Protein AF-A0AAV4U733-F1 (afdb_monomer_lite)

Secondary structure (DSSP, 8-state):
-----HHHHHHHHHHHHHHHHHHHHHHHHHHHHHHHHHSS---HHHHHHHHHHHHHHHHHHHHHHHHHHHHHHHHHHTT-SS----HHHHHHHHHHHHHHHHHHHHHHHHHHH-TT-HHHHHHHHHHHHHHHHHHHHHHHHHHHS-GGGHHHHHHHHHHHHHHHHHHHHHHHHHHHHHHHHHHHHHHHTT-----SSSS----S-STTTTTTTTS----S----------------PPP----

Organism: NCBI:txid1538125

pLDDT: mean 72.34, std 20.2, range [33.84, 95.31]

Foldseek 3Di:
DDQCFLLNLLVVLLVLLLLLLLLLLLLLLVLVLLLVVVVPDDDPVCSVVSSVVSSVVSNVVLVVLSVVLVVVSVVVVVPDSDHDPDLVSSCVSCVSSVVSLVSQQVSLVSLCVRPPCNPLSVLSNVLSVQLVVLVVVLVVCCVVDDSVCNVVSSVSSSVSNVVSSCSSVVVVVVVVVVVVVVVVVVVVVVPPDPPPPPDDDDDDPDPPVVVVPPPDDDDDDDDDPPDDDPDDDDDDDDDDDDD

Radius of gyration: 30.66 Å; chains: 1; bounding box: 68×56×101 Å

Sequence (243 aa):
MLHSDSNTCSRRVAVVGMAYASMLAPIISRCFLIIAAEMEGIHSHVSGFLQLMLSAFIFAVQIAMASYYWVMNTETKRSRSRCVIHTKMTIAYLSYAMLLCFVWLIISPFCIRSRRNNREGLLLHFGSIGASVVWLIWFLLFFLLPPRWNEFVICFGLVATATVILVAVYQPKVYRLIVSAAAREHGQVSMQPVIFASASSRSPNLSIYESINHGYNPDKDGYIVDVFRDEEESPRPRKMTHL

InterPro domains:
  IPR017978 GPCR family 3, C-terminal [PF00003] (6-173)
  IPR017978 GPCR family 3, C-terminal [PS50259] (91-179)
  IPR050726 Metabotropic Glutamate Receptor [PTHR24060] (6-188)

Structure (mmCIF, N/CA/C/O backbone):
data_AF-A0AAV4U733-F1
#
_entry.id   AF-A0AAV4U733-F1
#
loop_
_atom_site.group_PDB
_atom_site.id
_atom_site.type_symbol
_atom_site.label_atom_id
_atom_site.label_alt_id
_atom_site.label_comp_id
_atom_site.label_asym_id
_atom_site.label_entity_id
_atom_site.label_seq_id
_atom_site.pdbx_PDB_ins_code
_atom_site.Cartn_x
_atom_site.Cartn_y
_atom_site.Cartn_z
_atom_site.occupancy
_atom_site.B_iso_or_equiv
_atom_site.auth_seq_id
_atom_site.auth_comp_id
_atom_site.auth_asym_id
_atom_site.auth_atom_id
_atom_site.pdbx_PDB_model_num
ATOM 1 N N . MET A 1 1 ? -23.016 -14.243 20.507 1.00 39.94 1 MET A N 1
ATOM 2 C CA . MET A 1 1 ? -22.179 -13.254 21.222 1.00 39.94 1 MET A CA 1
ATOM 3 C C . MET A 1 1 ? -20.880 -13.942 21.619 1.00 39.94 1 MET A C 1
ATOM 5 O O . MET A 1 1 ? -20.832 -14.568 22.665 1.00 39.94 1 MET A O 1
ATOM 9 N N . LEU A 1 2 ? -19.865 -13.940 20.749 1.00 42.44 2 LEU A N 1
ATOM 10 C CA . LEU A 1 2 ? -18.561 -14.516 21.091 1.00 42.44 2 LEU A CA 1
ATOM 11 C C . LEU A 1 2 ? -17.796 -13.527 21.973 1.00 42.44 2 LEU A C 1
ATOM 13 O O . LEU A 1 2 ? -17.660 -12.356 21.616 1.00 42.44 2 LEU A O 1
ATOM 17 N N . HIS A 1 3 ? -17.323 -14.016 23.118 1.00 45.81 3 HIS A N 1
ATOM 18 C CA . HIS A 1 3 ? -16.422 -13.324 24.031 1.00 45.81 3 HIS A CA 1
ATOM 19 C C . HIS A 1 3 ? -15.096 -13.081 23.298 1.00 45.81 3 HIS A C 1
ATOM 21 O O . HIS A 1 3 ? -14.201 -13.917 23.285 1.00 45.81 3 HIS A O 1
ATOM 27 N N . SER A 1 4 ? -15.016 -11.982 22.549 1.00 57.19 4 SER A N 1
ATOM 28 C CA . SER A 1 4 ? -13.790 -11.605 21.858 1.00 57.19 4 SER A CA 1
ATOM 29 C C . SER A 1 4 ? -12.936 -10.833 22.850 1.00 57.19 4 SER A C 1
ATOM 31 O O . SER A 1 4 ? -13.167 -9.642 23.071 1.00 57.19 4 SER A O 1
ATOM 33 N N . ASP A 1 5 ? -11.969 -11.521 23.453 1.00 67.94 5 ASP A N 1
ATOM 34 C CA . ASP A 1 5 ? -11.023 -10.924 24.389 1.00 67.94 5 ASP A CA 1
ATOM 35 C C . ASP A 1 5 ? -10.428 -9.634 23.819 1.00 67.94 5 ASP A C 1
ATOM 37 O O . ASP A 1 5 ? -10.075 -9.530 22.637 1.00 67.94 5 ASP A O 1
ATOM 41 N N . SER A 1 6 ? -10.273 -8.630 24.677 1.00 65.62 6 SER A N 1
ATOM 42 C CA . SER A 1 6 ? -9.771 -7.307 24.296 1.00 65.62 6 SER A CA 1
ATOM 43 C C . SER A 1 6 ? -8.380 -7.358 23.627 1.00 65.62 6 SER A C 1
ATOM 45 O O . SER A 1 6 ? -8.006 -6.512 22.807 1.00 65.62 6 SER A O 1
ATOM 47 N N . ASN A 1 7 ? -7.597 -8.401 23.915 1.00 69.81 7 ASN A N 1
ATOM 48 C CA . ASN A 1 7 ? -6.304 -8.668 23.280 1.00 69.81 7 ASN A CA 1
ATOM 49 C C . ASN A 1 7 ? -6.439 -9.116 21.820 1.00 69.81 7 ASN A C 1
ATOM 51 O O . ASN A 1 7 ? -5.658 -8.684 20.973 1.00 69.81 7 ASN A O 1
ATOM 55 N N . THR A 1 8 ? -7.473 -9.887 21.496 1.00 77.12 8 THR A N 1
ATOM 56 C CA . THR A 1 8 ? -7.775 -10.338 20.130 1.00 77.12 8 THR A CA 1
ATOM 57 C C . THR A 1 8 ? -8.159 -9.166 19.229 1.00 77.12 8 THR A C 1
ATOM 59 O O . THR A 1 8 ? -7.705 -9.079 18.091 1.00 77.12 8 THR A O 1
ATOM 62 N N . CYS A 1 9 ? -8.923 -8.214 19.761 1.00 76.75 9 CYS A N 1
ATOM 63 C CA . CYS A 1 9 ? -9.337 -6.991 19.070 1.00 76.75 9 CYS A CA 1
ATOM 64 C C . CYS A 1 9 ? -8.137 -6.127 18.636 1.00 76.75 9 CYS A C 1
ATOM 66 O O . CYS A 1 9 ? -7.987 -5.794 17.461 1.00 76.75 9 CYS A O 1
ATOM 68 N N . SER A 1 10 ? -7.221 -5.852 19.572 1.00 77.62 10 SER A N 1
ATOM 69 C CA . SER A 1 10 ? -5.998 -5.084 19.295 1.00 77.62 10 SER A CA 1
ATOM 70 C C . SER A 1 10 ? -5.093 -5.772 18.273 1.00 77.62 10 SER A C 1
ATOM 72 O O . SER A 1 10 ? -4.527 -5.115 17.400 1.00 77.62 10 SER A O 1
ATOM 74 N N . ARG A 1 11 ? -4.972 -7.103 18.369 1.00 82.62 11 ARG A N 1
ATOM 75 C CA . ARG A 1 11 ? -4.174 -7.913 17.440 1.00 82.62 11 ARG A CA 1
ATOM 76 C C . ARG A 1 11 ? -4.690 -7.817 16.015 1.00 82.62 11 ARG A C 1
ATOM 78 O O . ARG A 1 11 ? -3.879 -7.691 15.109 1.00 82.62 11 ARG A O 1
ATOM 85 N N . ARG A 1 12 ? -6.010 -7.848 15.810 1.00 85.50 12 ARG A N 1
ATOM 86 C CA . ARG A 1 12 ? -6.608 -7.762 14.468 1.00 85.50 12 ARG A CA 1
ATOM 87 C C . ARG A 1 12 ? -6.207 -6.472 13.760 1.00 85.50 12 ARG A C 1
ATOM 89 O O . ARG A 1 12 ? -5.722 -6.532 12.638 1.00 85.50 12 ARG A O 1
ATOM 96 N N . VAL A 1 13 ? -6.332 -5.327 14.432 1.00 83.62 13 VAL A N 1
ATOM 97 C CA . VAL A 1 13 ? -5.958 -4.026 13.850 1.00 83.62 13 VAL A CA 1
ATOM 98 C C . VAL A 1 13 ? -4.452 -3.949 13.585 1.00 83.62 13 VAL A C 1
ATOM 100 O O . VAL A 1 13 ? -4.049 -3.507 12.512 1.00 83.62 13 VAL A O 1
ATOM 103 N N . ALA A 1 14 ? -3.621 -4.443 14.508 1.00 87.31 14 ALA A N 1
ATOM 104 C CA . ALA A 1 14 ? -2.172 -4.487 14.313 1.00 87.31 14 ALA A CA 1
ATOM 105 C C . ALA A 1 14 ? -1.770 -5.366 13.113 1.00 87.31 14 ALA A C 1
ATOM 107 O O . ALA A 1 14 ? -0.930 -4.976 12.309 1.00 87.31 14 ALA A O 1
ATOM 108 N N . VAL A 1 15 ? -2.403 -6.530 12.940 1.00 90.75 15 VAL A N 1
ATOM 109 C CA . VAL A 1 15 ? -2.144 -7.418 11.793 1.00 90.75 15 VAL A CA 1
ATOM 110 C C . VAL A 1 15 ? -2.477 -6.729 10.469 1.00 90.75 15 VAL A C 1
ATOM 112 O O . VAL A 1 15 ? -1.732 -6.890 9.507 1.00 90.75 15 VAL A O 1
ATOM 115 N N . VAL A 1 16 ? -3.538 -5.919 10.420 1.00 90.94 16 VAL A N 1
ATOM 116 C CA . VAL A 1 16 ? -3.902 -5.167 9.210 1.00 90.94 16 VAL A CA 1
ATOM 117 C C . VAL A 1 16 ? -2.797 -4.184 8.807 1.00 90.94 16 VAL A C 1
ATOM 119 O O . VAL A 1 16 ? -2.382 -4.186 7.652 1.00 90.94 16 VAL A O 1
ATOM 122 N N . GLY A 1 17 ? -2.272 -3.378 9.737 1.00 91.06 17 GLY A N 1
ATOM 123 C CA . GLY A 1 17 ? -1.181 -2.442 9.421 1.00 91.06 17 GLY A CA 1
ATOM 124 C C . GLY A 1 17 ? 0.111 -3.156 9.018 1.00 91.06 17 GLY A C 1
ATOM 125 O O . GLY A 1 17 ? 0.760 -2.779 8.044 1.00 91.06 17 GLY A O 1
ATOM 126 N N . MET A 1 18 ? 0.439 -4.253 9.705 1.00 91.88 18 MET A N 1
ATOM 127 C CA . MET A 1 18 ? 1.574 -5.110 9.349 1.00 91.88 18 MET A CA 1
ATOM 128 C C . MET A 1 18 ? 1.443 -5.704 7.939 1.00 91.88 18 MET A C 1
ATOM 130 O O . MET A 1 18 ? 2.438 -5.782 7.218 1.00 91.88 18 ME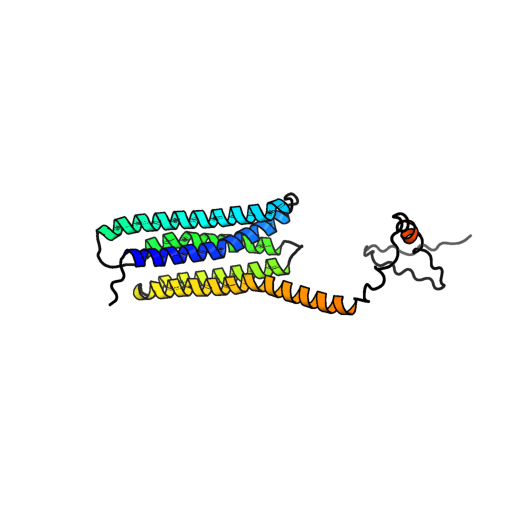T A O 1
ATOM 134 N N . ALA A 1 19 ? 0.230 -6.087 7.528 1.00 93.69 19 ALA A N 1
ATOM 135 C CA . ALA A 1 19 ? -0.040 -6.592 6.186 1.00 93.69 19 ALA A CA 1
ATOM 136 C C . ALA A 1 19 ? 0.157 -5.511 5.110 1.00 93.69 19 ALA A C 1
ATOM 138 O O . ALA A 1 19 ? 0.769 -5.783 4.081 1.00 93.69 19 ALA A O 1
ATOM 139 N N . TYR A 1 20 ? -0.280 -4.273 5.356 1.00 92.69 20 TYR A N 1
ATOM 140 C CA . TYR A 1 20 ? -0.006 -3.168 4.432 1.00 92.69 20 TYR A CA 1
ATOM 141 C C . TYR A 1 20 ? 1.494 -2.922 4.254 1.00 92.69 20 TYR A C 1
ATOM 143 O O . TYR A 1 20 ? 1.976 -2.812 3.125 1.00 92.69 20 TYR A O 1
ATOM 151 N N . ALA A 1 21 ? 2.248 -2.864 5.355 1.00 93.44 21 ALA A N 1
ATOM 152 C CA . ALA A 1 21 ? 3.681 -2.604 5.285 1.00 93.44 21 ALA A CA 1
ATOM 153 C C . ALA A 1 21 ? 4.447 -3.729 4.580 1.00 93.44 21 ALA A C 1
ATOM 155 O O . ALA A 1 21 ? 5.330 -3.436 3.777 1.00 93.44 21 ALA A O 1
ATOM 156 N N . SER A 1 22 ? 4.101 -4.999 4.820 1.00 91.62 22 SER A N 1
ATOM 157 C CA . SER A 1 22 ? 4.769 -6.121 4.147 1.00 91.62 22 SER A CA 1
ATOM 158 C C . SER A 1 22 ? 4.524 -6.138 2.636 1.00 91.62 22 SER A C 1
ATOM 160 O O . SER A 1 22 ? 5.407 -6.551 1.885 1.00 91.62 22 SER A O 1
ATOM 162 N N . MET A 1 23 ? 3.366 -5.652 2.177 1.00 92.69 23 MET A N 1
ATOM 163 C CA . MET A 1 23 ? 3.059 -5.521 0.751 1.00 92.69 23 MET A CA 1
ATOM 164 C C . MET A 1 23 ? 3.760 -4.314 0.114 1.00 92.69 23 MET A C 1
ATOM 166 O O . MET A 1 23 ? 4.334 -4.439 -0.966 1.00 92.69 23 MET A O 1
ATOM 170 N N . LEU A 1 24 ? 3.741 -3.150 0.772 1.00 91.62 24 LEU A N 1
ATOM 171 C CA . LEU A 1 24 ? 4.263 -1.896 0.213 1.00 91.62 24 LEU A CA 1
ATOM 172 C C . LEU A 1 24 ? 5.791 -1.792 0.279 1.00 91.62 24 LEU A C 1
ATOM 174 O O . LEU A 1 24 ? 6.402 -1.275 -0.658 1.00 91.62 24 LEU A O 1
ATOM 178 N N . ALA A 1 25 ? 6.419 -2.303 1.341 1.00 93.81 25 ALA A N 1
ATOM 179 C CA . ALA A 1 25 ? 7.868 -2.246 1.532 1.00 93.81 25 ALA A CA 1
ATOM 180 C C . ALA A 1 25 ? 8.668 -2.770 0.319 1.00 93.81 25 ALA A C 1
ATOM 182 O O . ALA A 1 25 ? 9.455 -2.000 -0.232 1.00 93.81 25 ALA A O 1
ATOM 183 N N . PRO A 1 26 ? 8.464 -4.009 -0.179 1.00 91.19 26 PRO A N 1
ATOM 184 C CA . PRO A 1 26 ? 9.241 -4.523 -1.307 1.00 91.19 26 PRO A CA 1
ATOM 185 C C . PRO A 1 26 ? 8.988 -3.757 -2.613 1.00 91.19 26 PRO A C 1
ATOM 187 O O . PRO A 1 26 ? 9.893 -3.662 -3.445 1.00 91.19 26 PRO A O 1
ATOM 190 N N . ILE A 1 27 ? 7.786 -3.202 -2.803 1.00 90.69 27 ILE A N 1
ATOM 191 C CA . ILE A 1 27 ? 7.427 -2.426 -3.998 1.00 90.69 27 ILE A CA 1
ATOM 192 C C . ILE A 1 27 ? 8.175 -1.097 -4.001 1.00 90.69 27 ILE A C 1
ATOM 194 O O . ILE A 1 27 ? 8.838 -0.769 -4.985 1.00 90.69 27 ILE A O 1
ATOM 198 N N . ILE A 1 28 ? 8.111 -0.362 -2.888 1.00 91.81 28 ILE A N 1
ATOM 199 C CA . ILE A 1 28 ? 8.805 0.917 -2.721 1.00 91.81 28 ILE A CA 1
ATOM 200 C C . ILE A 1 28 ? 10.311 0.704 -2.853 1.00 91.81 28 ILE A C 1
ATOM 202 O O . ILE A 1 28 ? 10.963 1.425 -3.607 1.00 91.81 28 ILE A O 1
ATOM 206 N N . SER A 1 29 ? 10.864 -0.325 -2.203 1.00 91.50 29 SER A N 1
ATOM 207 C CA . SER A 1 29 ? 12.293 -0.625 -2.312 1.00 91.50 29 SER A CA 1
ATOM 208 C C . SER A 1 29 ? 12.719 -0.940 -3.743 1.00 91.50 29 SER A C 1
ATOM 210 O O . SER A 1 29 ? 13.779 -0.490 -4.173 1.00 91.50 29 SER A O 1
ATOM 212 N N . ARG A 1 30 ? 11.886 -1.648 -4.516 1.00 87.69 30 ARG A N 1
ATOM 213 C CA . ARG A 1 30 ? 12.146 -1.885 -5.942 1.00 87.69 30 ARG A CA 1
ATOM 214 C C . ARG A 1 30 ? 12.075 -0.598 -6.767 1.00 87.69 30 ARG A C 1
ATOM 216 O O . ARG A 1 30 ? 12.899 -0.424 -7.657 1.00 87.69 30 ARG A O 1
ATOM 223 N N . CYS A 1 31 ? 11.128 0.295 -6.483 1.00 88.38 31 CYS A N 1
ATOM 224 C CA . CYS A 1 31 ? 11.032 1.586 -7.171 1.00 88.38 31 CYS A CA 1
ATOM 225 C C . CYS A 1 31 ? 12.290 2.435 -6.929 1.00 88.38 31 CYS A C 1
ATOM 227 O O . CYS A 1 31 ? 12.895 2.924 -7.880 1.00 88.38 31 CYS A O 1
ATOM 229 N N . PHE A 1 32 ? 12.745 2.524 -5.675 1.00 88.25 32 PHE A N 1
ATOM 230 C CA . PHE A 1 32 ? 14.001 3.196 -5.330 1.00 88.25 32 PHE A CA 1
ATOM 231 C C . PHE A 1 32 ? 15.210 2.576 -6.024 1.00 88.25 32 PHE A C 1
ATOM 233 O O . PHE A 1 32 ? 16.067 3.301 -6.513 1.00 88.25 32 PHE A O 1
ATOM 240 N N . LEU A 1 33 ? 15.272 1.246 -6.096 1.00 85.12 33 LEU A N 1
ATOM 241 C CA . LEU A 1 33 ? 16.358 0.543 -6.767 1.00 85.12 33 LEU A CA 1
ATOM 242 C C . LEU A 1 33 ? 16.444 0.891 -8.257 1.00 85.12 33 LEU A C 1
ATOM 244 O O . LEU A 1 33 ? 17.537 1.114 -8.769 1.00 85.12 33 LEU A O 1
ATOM 248 N N . ILE A 1 34 ? 15.298 0.924 -8.945 1.00 83.31 34 ILE A N 1
ATOM 249 C CA . ILE A 1 34 ? 15.229 1.268 -10.371 1.00 83.31 34 ILE A CA 1
ATOM 250 C C . ILE A 1 34 ? 15.772 2.682 -10.590 1.00 83.31 34 ILE A C 1
ATOM 252 O O . ILE A 1 34 ? 16.590 2.882 -11.481 1.00 83.31 34 ILE A O 1
ATOM 256 N N . ILE A 1 35 ? 15.374 3.629 -9.739 1.00 83.94 35 ILE A N 1
ATOM 257 C CA . ILE A 1 35 ? 15.847 5.017 -9.802 1.00 83.94 35 ILE A CA 1
ATO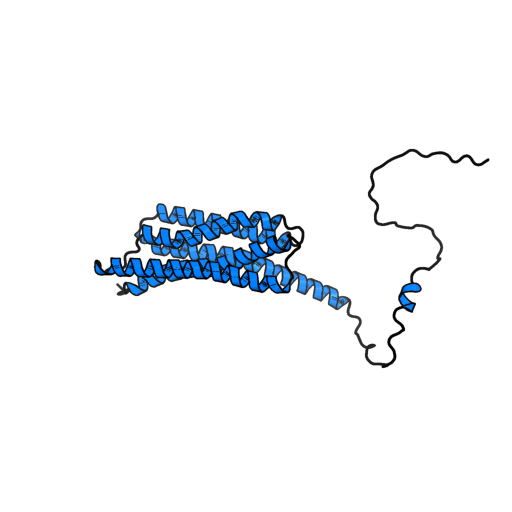M 258 C C . ILE A 1 35 ? 17.347 5.101 -9.491 1.00 83.94 35 ILE A C 1
ATOM 260 O O . ILE A 1 35 ? 18.095 5.770 -10.197 1.00 83.94 35 ILE A O 1
ATOM 264 N N . ALA A 1 36 ? 17.814 4.394 -8.462 1.00 81.81 36 ALA A N 1
ATOM 265 C CA . ALA A 1 36 ? 19.218 4.405 -8.061 1.00 81.81 36 ALA A CA 1
ATOM 266 C C . ALA A 1 36 ? 20.142 3.764 -9.112 1.00 81.81 36 ALA A C 1
ATOM 268 O O . ALA A 1 36 ? 21.291 4.172 -9.244 1.00 81.81 36 ALA A O 1
ATOM 269 N N . ALA A 1 37 ? 19.648 2.786 -9.876 1.00 77.69 37 ALA A N 1
ATOM 270 C CA . ALA A 1 37 ? 20.400 2.142 -10.952 1.00 77.69 37 ALA A CA 1
ATOM 271 C C . ALA A 1 37 ? 20.631 3.052 -12.172 1.00 77.69 37 ALA A C 1
ATOM 273 O O . ALA A 1 37 ? 21.533 2.783 -12.959 1.00 77.69 37 ALA A O 1
ATOM 274 N N . GLU A 1 38 ? 19.829 4.105 -12.342 1.00 74.31 38 GLU A N 1
ATOM 275 C CA . GLU A 1 38 ? 20.014 5.106 -13.402 1.00 74.31 38 GLU A CA 1
ATOM 276 C C . GLU A 1 38 ? 21.144 6.092 -13.069 1.00 74.31 38 GLU A C 1
ATOM 278 O O . GLU A 1 38 ? 21.788 6.637 -13.958 1.00 74.31 38 GLU A O 1
ATOM 283 N N . MET A 1 39 ? 21.440 6.263 -11.781 1.00 70.75 39 MET A N 1
ATOM 284 C CA . MET A 1 39 ? 22.479 7.151 -11.263 1.00 70.75 39 MET A CA 1
ATOM 285 C C . MET A 1 39 ? 23.828 6.407 -11.195 1.00 70.75 39 MET A C 1
ATOM 287 O O . MET A 1 39 ? 24.319 6.196 -10.096 1.00 70.75 39 MET A O 1
ATOM 291 N N . GLU A 1 40 ? 24.343 5.929 -12.338 1.00 56.59 40 GLU A N 1
ATOM 292 C CA . GLU A 1 40 ? 25.682 5.375 -12.718 1.00 56.59 40 GLU A CA 1
ATOM 293 C C . GLU A 1 40 ? 26.723 4.843 -11.676 1.00 56.59 40 GLU A C 1
ATOM 295 O O . GLU A 1 40 ? 27.847 4.523 -12.051 1.00 56.59 40 GLU A O 1
ATOM 300 N N . GLY A 1 41 ? 26.418 4.657 -10.389 1.00 56.72 41 GLY A N 1
ATOM 301 C CA . GLY A 1 41 ? 27.425 4.498 -9.328 1.00 56.72 41 GLY A CA 1
ATOM 302 C C . GLY A 1 41 ? 27.303 3.255 -8.444 1.00 56.72 41 GLY A C 1
ATOM 303 O O . GLY A 1 41 ? 28.167 3.031 -7.596 1.00 56.72 41 GLY A O 1
ATOM 304 N N . ILE A 1 42 ? 26.264 2.427 -8.596 1.00 56.75 42 ILE A N 1
ATOM 305 C CA . ILE A 1 42 ? 26.021 1.306 -7.671 1.00 56.75 42 ILE A CA 1
ATOM 306 C C . ILE A 1 42 ? 26.293 -0.031 -8.362 1.00 56.75 42 ILE A C 1
ATOM 308 O O . ILE A 1 42 ? 25.539 -0.484 -9.221 1.00 56.75 42 ILE A O 1
ATOM 312 N N . HIS A 1 43 ? 27.378 -0.687 -7.946 1.00 55.06 43 HIS A N 1
ATOM 313 C CA . HIS A 1 43 ? 27.753 -2.024 -8.399 1.00 55.06 43 HIS A CA 1
ATOM 314 C C . HIS A 1 43 ? 26.611 -3.029 -8.156 1.00 55.06 43 HIS A C 1
ATOM 316 O O . HIS A 1 43 ? 26.032 -3.089 -7.068 1.00 55.06 43 HIS A O 1
ATOM 322 N N . SER A 1 44 ? 26.330 -3.874 -9.154 1.00 58.50 44 SER A N 1
ATOM 323 C CA . SER A 1 44 ? 25.207 -4.830 -9.183 1.00 58.50 44 SER A CA 1
ATOM 324 C C . SER A 1 44 ? 25.107 -5.761 -7.961 1.00 58.50 44 SER A C 1
ATOM 326 O O . SER A 1 44 ? 24.019 -6.254 -7.670 1.00 58.50 44 SER A O 1
ATOM 328 N N . HIS A 1 45 ? 26.204 -6.003 -7.236 1.00 61.06 45 HIS A N 1
ATOM 329 C CA . HIS A 1 45 ? 26.223 -6.846 -6.034 1.00 61.06 45 HIS A CA 1
ATOM 330 C C . HIS A 1 45 ? 25.581 -6.168 -4.803 1.00 61.06 45 HIS A C 1
ATOM 332 O O . HIS A 1 45 ? 25.035 -6.842 -3.935 1.00 61.06 45 HIS A O 1
ATOM 338 N N . VAL A 1 46 ? 25.585 -4.831 -4.731 1.00 69.75 46 VAL A N 1
ATOM 339 C CA . VAL A 1 46 ? 25.051 -4.059 -3.584 1.00 69.75 46 VAL A CA 1
ATOM 340 C C . VAL A 1 46 ? 23.535 -3.842 -3.685 1.00 69.75 46 VAL A C 1
ATOM 342 O O . VAL A 1 46 ? 22.849 -3.654 -2.681 1.00 69.75 46 VAL A O 1
ATOM 345 N N . SER A 1 47 ? 22.994 -3.931 -4.900 1.00 76.62 47 SER A N 1
ATOM 346 C CA . SER A 1 47 ? 21.596 -3.650 -5.231 1.00 76.62 47 SER A CA 1
ATOM 347 C C . SER A 1 47 ? 20.597 -4.473 -4.394 1.00 76.62 47 SER A C 1
ATOM 349 O O . SER A 1 47 ? 19.709 -3.911 -3.750 1.00 76.62 47 SER A O 1
ATOM 351 N N . GLY A 1 48 ? 20.788 -5.795 -4.304 1.00 82.62 48 GLY A N 1
ATOM 352 C CA . GLY A 1 48 ? 19.888 -6.670 -3.540 1.00 82.62 48 GLY A CA 1
ATOM 353 C C . GLY A 1 48 ? 19.928 -6.420 -2.028 1.00 82.62 48 GLY A C 1
ATOM 354 O O . GLY A 1 48 ? 18.886 -6.419 -1.371 1.00 82.62 48 GLY A O 1
ATOM 355 N N . PHE A 1 49 ? 21.116 -6.143 -1.482 1.00 86.06 49 PHE A N 1
ATOM 356 C CA . PHE A 1 49 ? 21.280 -5.827 -0.063 1.00 86.06 49 PHE A CA 1
ATOM 357 C C . PHE A 1 49 ? 20.594 -4.505 0.298 1.00 86.06 49 PHE A C 1
ATOM 359 O O . PHE A 1 49 ? 19.865 -4.444 1.287 1.00 86.06 49 PHE A O 1
ATOM 366 N N . LEU A 1 50 ? 20.750 -3.471 -0.535 1.00 87.50 50 LEU A N 1
ATOM 367 C CA . LEU A 1 50 ? 20.093 -2.179 -0.331 1.00 87.50 50 LEU A CA 1
ATOM 368 C C . LEU A 1 50 ? 18.564 -2.303 -0.378 1.00 87.50 50 LEU A C 1
ATOM 370 O O . LEU A 1 50 ? 17.871 -1.730 0.464 1.00 87.50 50 LEU A O 1
ATOM 374 N N . GLN A 1 51 ? 18.035 -3.088 -1.322 1.00 90.19 51 GLN A N 1
ATOM 375 C CA . GLN A 1 51 ? 16.600 -3.353 -1.407 1.00 90.19 51 GLN A CA 1
ATOM 376 C C . GLN A 1 51 ? 16.083 -4.029 -0.128 1.00 90.19 51 GLN A C 1
ATOM 378 O O . GLN A 1 51 ? 15.047 -3.620 0.404 1.00 90.19 51 GLN A O 1
ATOM 383 N N . LEU A 1 52 ? 16.810 -5.026 0.389 1.00 91.31 52 LEU A N 1
ATOM 384 C CA . LEU A 1 52 ? 16.447 -5.701 1.634 1.00 91.31 52 LEU A CA 1
ATOM 385 C C . LEU A 1 52 ? 16.495 -4.733 2.820 1.00 91.31 52 LEU A C 1
ATOM 387 O O . LEU A 1 52 ? 15.516 -4.651 3.556 1.00 91.31 52 LEU A O 1
ATOM 391 N N . MET A 1 53 ? 17.578 -3.966 2.971 1.00 93.12 53 MET A N 1
ATOM 392 C CA . MET A 1 53 ? 17.738 -2.984 4.050 1.00 93.12 53 MET A CA 1
ATOM 393 C C . MET A 1 53 ? 16.612 -1.949 4.061 1.00 93.12 53 MET A C 1
ATOM 395 O O . MET A 1 53 ? 16.015 -1.703 5.108 1.00 93.12 53 MET A O 1
ATOM 399 N N . LEU A 1 54 ? 16.262 -1.393 2.899 1.00 92.25 54 LEU A N 1
ATOM 400 C CA . LEU A 1 54 ? 15.178 -0.419 2.790 1.00 92.25 54 LEU A CA 1
ATOM 401 C C . LEU A 1 54 ? 13.817 -1.046 3.127 1.00 92.25 54 LEU A C 1
ATOM 403 O O . LEU A 1 54 ? 13.018 -0.444 3.844 1.00 92.25 54 LEU A O 1
ATOM 407 N N 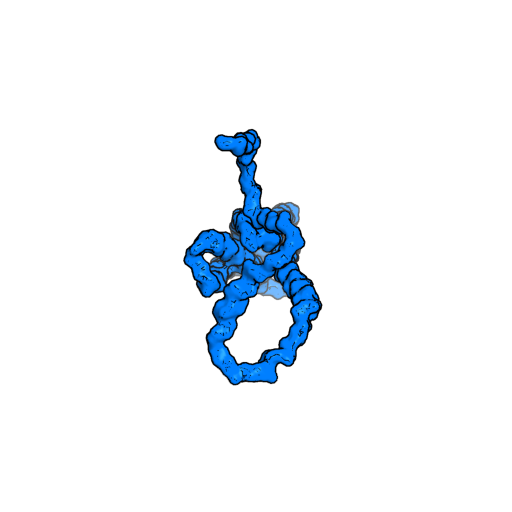. SER A 1 55 ? 13.559 -2.269 2.657 1.00 93.25 55 SER A N 1
ATOM 408 C CA . SER A 1 55 ? 12.306 -2.968 2.961 1.00 93.25 55 SER A CA 1
ATOM 409 C C . SER A 1 55 ? 12.191 -3.328 4.447 1.00 93.25 55 SER A C 1
ATOM 411 O O . SER A 1 55 ? 11.130 -3.150 5.048 1.00 93.25 55 SER A O 1
ATOM 413 N N . ALA A 1 56 ? 13.297 -3.756 5.061 1.00 94.38 56 ALA A N 1
ATOM 414 C CA . ALA A 1 56 ? 13.384 -4.061 6.481 1.00 94.38 56 ALA A CA 1
ATOM 415 C C . ALA A 1 56 ? 13.190 -2.801 7.329 1.00 94.38 56 ALA A C 1
ATOM 417 O O . ALA A 1 56 ? 12.486 -2.854 8.332 1.00 94.38 56 ALA A O 1
ATOM 418 N N . PHE A 1 57 ? 13.742 -1.662 6.901 1.00 95.19 57 PHE A N 1
ATOM 419 C CA . PHE A 1 57 ? 13.538 -0.378 7.564 1.00 95.19 57 PHE A CA 1
ATOM 420 C C . PHE A 1 57 ? 12.059 0.034 7.568 1.00 95.19 57 PHE A C 1
ATOM 422 O O . PHE A 1 57 ? 11.506 0.318 8.631 1.00 95.19 57 PHE A O 1
ATOM 429 N N . ILE A 1 58 ? 11.391 -0.009 6.409 1.00 94.69 58 ILE A N 1
ATOM 430 C CA . ILE A 1 58 ? 9.954 0.300 6.299 1.00 94.69 58 ILE A CA 1
ATOM 431 C C . ILE A 1 58 ? 9.128 -0.623 7.211 1.00 94.69 58 ILE A C 1
ATOM 433 O O . ILE A 1 58 ? 8.235 -0.177 7.935 1.00 94.69 58 ILE A O 1
ATOM 437 N N . PHE A 1 59 ? 9.447 -1.918 7.220 1.00 94.38 59 PHE A N 1
ATOM 438 C CA . PHE A 1 59 ? 8.751 -2.892 8.055 1.00 94.38 59 PHE A CA 1
ATOM 439 C C . PHE A 1 59 ? 9.013 -2.683 9.556 1.00 94.38 59 PHE A C 1
ATOM 441 O O . PHE A 1 59 ? 8.083 -2.756 10.360 1.00 94.38 59 PHE A O 1
ATOM 448 N N . ALA A 1 60 ? 10.248 -2.361 9.946 1.00 94.75 60 ALA A N 1
ATOM 449 C CA . ALA A 1 60 ? 10.623 -2.087 11.332 1.00 94.75 60 ALA A CA 1
ATOM 450 C C . ALA A 1 60 ? 9.878 -0.871 11.901 1.00 94.75 60 ALA A C 1
ATOM 452 O O . ALA A 1 60 ? 9.397 -0.922 13.035 1.00 94.75 60 ALA A O 1
ATOM 453 N N . VAL A 1 61 ? 9.700 0.188 11.104 1.00 95.31 61 VAL A N 1
ATOM 454 C CA . VAL A 1 61 ? 8.889 1.350 11.501 1.00 95.31 61 VAL A CA 1
ATOM 455 C C . VAL A 1 61 ? 7.431 0.941 11.738 1.00 95.31 61 VAL A C 1
ATOM 457 O O . VAL A 1 61 ? 6.832 1.349 12.734 1.00 95.31 61 VAL A O 1
ATOM 460 N N . GLN A 1 62 ? 6.862 0.070 10.898 1.00 94.81 62 GLN A N 1
ATOM 461 C CA . GLN A 1 62 ? 5.500 -0.426 11.119 1.00 94.81 62 GLN A CA 1
ATOM 462 C C . GLN A 1 62 ? 5.379 -1.267 12.401 1.00 94.81 62 GLN A C 1
ATOM 464 O O . GLN A 1 62 ? 4.369 -1.144 13.104 1.00 94.81 62 GLN A O 1
ATOM 469 N N . ILE A 1 63 ? 6.393 -2.079 12.727 1.00 93.88 63 ILE A N 1
ATOM 470 C CA . ILE A 1 63 ? 6.457 -2.836 13.988 1.00 93.88 63 ILE A CA 1
ATOM 471 C C . ILE A 1 63 ? 6.483 -1.880 15.182 1.00 93.88 63 ILE A C 1
ATOM 473 O O . ILE A 1 63 ? 5.732 -2.083 16.135 1.00 93.88 63 ILE A O 1
ATOM 477 N N . ALA A 1 64 ? 7.296 -0.824 15.125 1.00 94.19 64 ALA A N 1
ATOM 478 C CA . ALA A 1 64 ? 7.360 0.183 16.182 1.00 94.19 64 ALA A CA 1
ATOM 479 C C . ALA A 1 64 ? 6.010 0.901 16.372 1.00 94.19 64 ALA A C 1
ATOM 481 O O . ALA A 1 64 ? 5.549 1.096 17.496 1.00 94.19 64 ALA A O 1
ATOM 482 N N . MET A 1 65 ? 5.311 1.220 15.280 1.00 91.56 65 MET A N 1
ATOM 483 C CA . MET A 1 65 ? 3.958 1.784 15.359 1.00 91.56 65 MET A CA 1
ATOM 484 C C . MET A 1 65 ? 2.945 0.780 15.931 1.00 91.56 65 MET A C 1
ATOM 486 O O . MET A 1 65 ? 2.035 1.167 16.664 1.00 91.56 65 MET A O 1
ATOM 490 N N . ALA A 1 66 ? 3.094 -0.514 15.627 1.00 91.25 66 ALA A N 1
ATOM 491 C CA . ALA A 1 66 ? 2.228 -1.567 16.157 1.00 91.25 66 ALA A CA 1
ATOM 492 C C . ALA A 1 66 ? 2.443 -1.784 17.661 1.00 91.25 66 ALA A C 1
ATOM 494 O O . ALA A 1 66 ? 1.464 -1.954 18.393 1.00 91.25 66 ALA A O 1
ATOM 495 N N . SER A 1 67 ? 3.692 -1.744 18.136 1.00 90.19 67 SER A N 1
ATOM 496 C CA . SER A 1 67 ? 3.998 -1.834 19.567 1.00 90.19 67 SER A CA 1
ATOM 497 C C . SER A 1 67 ? 3.484 -0.607 20.320 1.00 90.19 67 SER A C 1
ATOM 499 O O . SER A 1 67 ? 2.846 -0.762 21.361 1.00 90.19 67 SER A O 1
ATOM 501 N N . TYR A 1 68 ? 3.643 0.596 19.758 1.00 89.75 68 TYR A N 1
ATOM 502 C CA . TYR A 1 68 ? 3.073 1.818 20.329 1.00 89.75 68 TYR A CA 1
ATOM 503 C C . TYR A 1 68 ? 1.541 1.746 20.436 1.00 89.75 68 TYR A C 1
ATOM 505 O O . TYR A 1 68 ? 0.975 2.002 21.502 1.00 89.75 68 TYR A O 1
ATOM 513 N N . TYR A 1 69 ? 0.864 1.319 19.363 1.00 86.50 69 TYR A N 1
ATOM 514 C CA . TYR A 1 69 ? -0.588 1.119 19.364 1.00 86.50 69 TYR A CA 1
ATOM 515 C C . TYR A 1 69 ? -1.027 0.107 20.430 1.00 86.50 69 TYR A C 1
ATOM 517 O O . TYR A 1 69 ? -2.028 0.320 21.118 1.00 86.50 69 TYR A O 1
ATOM 525 N N . TRP A 1 70 ? -0.268 -0.979 20.605 1.00 84.12 70 TRP A N 1
ATOM 526 C CA . TRP A 1 70 ? -0.544 -1.982 21.630 1.00 84.12 70 TRP A CA 1
ATOM 527 C C . TRP A 1 70 ? -0.499 -1.395 23.041 1.00 84.12 70 TRP A C 1
ATOM 529 O O . TRP A 1 70 ? -1.452 -1.585 23.798 1.00 84.12 70 TRP A O 1
ATOM 539 N N . VAL A 1 71 ? 0.574 -0.672 23.376 1.00 84.94 71 VAL A N 1
ATOM 540 C CA . VAL A 1 71 ? 0.780 -0.068 24.704 1.00 84.94 71 VAL A CA 1
ATOM 541 C C . VAL A 1 71 ? -0.317 0.955 25.021 1.00 84.94 71 VAL A C 1
ATOM 543 O O . VAL A 1 71 ? -0.903 0.940 26.102 1.00 84.94 71 VAL A O 1
ATOM 546 N N . MET A 1 72 ? -0.682 1.802 24.058 1.00 81.69 72 MET A N 1
ATOM 547 C CA . MET A 1 72 ? -1.775 2.767 24.245 1.00 81.69 72 MET A CA 1
ATOM 548 C C . MET A 1 72 ? -3.134 2.086 24.445 1.00 81.69 72 MET A C 1
ATOM 550 O O . MET A 1 72 ? -3.973 2.539 25.233 1.00 81.69 72 MET A O 1
ATOM 554 N N . ASN A 1 73 ? -3.358 0.960 23.766 1.00 77.81 73 ASN A N 1
ATOM 555 C CA . ASN A 1 73 ? -4.586 0.202 23.935 1.00 77.81 73 ASN A CA 1
ATOM 556 C C . ASN A 1 73 ? -4.620 -0.536 25.286 1.00 77.81 73 ASN A C 1
ATOM 558 O O 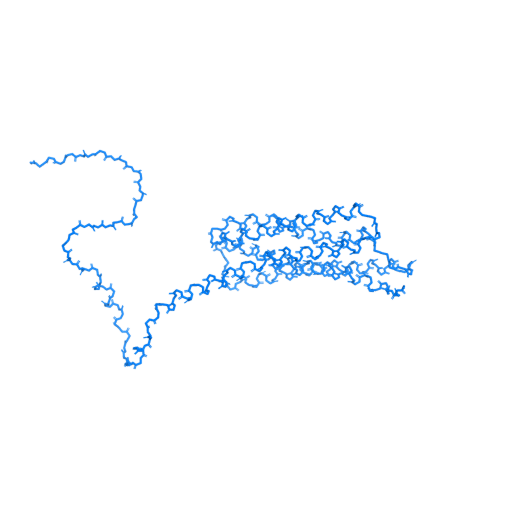. ASN A 1 73 ? -5.691 -0.650 25.874 1.00 77.81 73 ASN A O 1
ATOM 562 N N . THR A 1 74 ? -3.487 -1.006 25.826 1.00 75.06 74 THR A N 1
ATOM 563 C CA . THR A 1 74 ? -3.454 -1.650 27.156 1.00 75.06 74 THR A CA 1
ATOM 564 C C . THR A 1 74 ? -3.817 -0.696 28.289 1.00 75.06 74 THR A C 1
ATOM 566 O O . THR A 1 74 ? -4.577 -1.091 29.172 1.00 75.06 74 THR A O 1
ATOM 569 N N . GLU A 1 75 ? -3.380 0.562 28.225 1.00 70.94 75 GLU A N 1
ATOM 570 C CA . GLU A 1 75 ? -3.758 1.583 29.215 1.00 70.94 75 GLU A CA 1
ATOM 571 C C . GLU A 1 75 ? -5.263 1.890 29.167 1.00 70.94 75 GLU A C 1
ATOM 573 O O . GLU A 1 75 ? -5.949 1.934 30.189 1.00 70.94 75 GLU A O 1
ATOM 578 N N . THR A 1 76 ? -5.823 1.995 27.959 1.00 66.25 76 THR A N 1
ATOM 579 C CA . THR A 1 76 ? -7.251 2.294 27.756 1.00 66.25 76 THR A CA 1
ATOM 580 C C . THR A 1 76 ? -8.157 1.130 28.197 1.00 66.25 76 THR A C 1
ATOM 582 O O . THR A 1 76 ? -9.251 1.341 28.732 1.00 66.25 76 THR A O 1
ATOM 585 N N . LYS A 1 77 ? -7.694 -0.119 28.035 1.00 61.81 77 LYS A N 1
ATOM 586 C CA . LYS A 1 77 ? -8.413 -1.343 28.441 1.00 61.81 77 LYS A CA 1
ATOM 587 C C . LYS A 1 77 ? -8.683 -1.432 29.938 1.00 61.81 77 LYS A C 1
ATOM 589 O O . LYS A 1 77 ? -9.675 -2.049 30.321 1.00 61.81 77 LYS A O 1
ATOM 594 N N . ARG A 1 78 ? -7.862 -0.793 30.778 1.00 57.19 78 ARG A N 1
ATOM 595 C CA . ARG A 1 78 ? -8.040 -0.792 32.240 1.00 57.19 78 ARG A CA 1
ATOM 596 C C . ARG A 1 78 ? -9.382 -0.180 32.676 1.00 57.19 78 ARG A C 1
ATOM 598 O O . ARG A 1 78 ? -9.822 -0.421 33.793 1.00 57.19 78 ARG A O 1
ATOM 605 N N . SER A 1 79 ? -10.054 0.558 31.784 1.00 55.69 79 SER A N 1
ATOM 606 C CA . SER A 1 79 ? -11.316 1.259 32.047 1.00 55.69 79 SER A CA 1
ATOM 607 C C . SER A 1 79 ? -12.572 0.602 31.428 1.00 55.69 79 SER A C 1
ATOM 609 O O . SER A 1 79 ? -13.687 0.954 31.814 1.00 55.69 79 SER A O 1
ATOM 611 N N . ARG A 1 80 ? -12.462 -0.361 30.489 1.00 55.28 80 ARG A N 1
ATOM 612 C CA . ARG A 1 80 ? -13.641 -0.935 29.792 1.00 55.28 80 ARG A CA 1
ATOM 613 C C . ARG A 1 80 ? -13.512 -2.411 29.410 1.00 55.28 80 ARG A C 1
ATOM 615 O O . ARG A 1 80 ? -12.530 -2.841 28.821 1.00 55.28 80 ARG A O 1
ATOM 622 N N . SER A 1 81 ? -14.599 -3.153 29.626 1.00 55.56 81 SER A N 1
ATOM 623 C CA . SER A 1 81 ? -14.745 -4.598 29.383 1.00 55.56 81 SER A CA 1
ATOM 624 C C . SER A 1 81 ? -15.193 -4.992 27.964 1.00 55.56 81 SER A C 1
ATOM 626 O O . SER A 1 81 ? -15.374 -6.176 27.690 1.00 55.56 81 SER A O 1
ATOM 628 N N . ARG A 1 82 ? -15.374 -4.041 27.032 1.00 58.59 82 ARG A N 1
ATOM 629 C CA . ARG A 1 82 ? -15.773 -4.325 25.637 1.00 58.59 82 ARG A CA 1
ATOM 630 C C . ARG A 1 82 ? -14.734 -3.819 24.636 1.00 58.59 82 ARG A C 1
ATOM 632 O O . ARG A 1 82 ? -14.251 -2.700 24.769 1.00 58.59 82 ARG A O 1
ATOM 639 N N . CYS A 1 83 ? -14.437 -4.636 23.621 1.00 65.75 83 CYS A N 1
ATOM 640 C CA . CYS A 1 83 ? -13.639 -4.252 22.451 1.00 65.75 83 CYS A CA 1
ATOM 641 C C . CYS A 1 83 ? -14.368 -3.133 21.700 1.00 65.75 83 CYS A C 1
ATOM 643 O O . CYS A 1 83 ? -15.445 -3.343 21.145 1.00 65.75 83 CYS A O 1
ATOM 645 N N . VAL A 1 84 ? -13.791 -1.934 21.721 1.00 67.25 84 VAL A N 1
ATOM 646 C CA . VAL A 1 84 ? -14.251 -0.790 20.936 1.00 67.25 84 VAL A CA 1
ATOM 647 C C . VAL A 1 84 ? -13.074 -0.336 20.087 1.00 67.25 84 VAL A C 1
ATOM 649 O O . VAL A 1 84 ? -12.030 0.045 20.613 1.00 67.25 84 VAL A O 1
ATOM 652 N N . ILE A 1 85 ? -13.232 -0.399 18.767 1.00 70.44 85 ILE A N 1
ATOM 653 C CA . ILE A 1 85 ? -12.231 0.111 17.832 1.00 70.44 85 ILE A CA 1
ATOM 654 C C . ILE A 1 85 ? -12.256 1.636 17.924 1.00 70.44 85 ILE A C 1
ATOM 656 O O . ILE A 1 85 ? -13.211 2.287 17.499 1.00 70.44 85 ILE A O 1
ATOM 660 N N . HIS A 1 86 ? -11.208 2.212 18.507 1.00 74.69 86 HIS A N 1
ATOM 661 C CA . HIS A 1 86 ? -11.054 3.657 18.586 1.00 74.69 86 HIS A CA 1
ATOM 662 C C . HIS A 1 86 ? -10.667 4.218 17.219 1.00 74.69 86 HIS A C 1
ATOM 664 O O . HIS A 1 86 ? -9.493 4.230 16.856 1.00 74.69 86 HIS A O 1
ATOM 670 N N . THR A 1 87 ? -11.656 4.751 16.503 1.00 78.69 87 THR A N 1
ATOM 671 C CA . THR A 1 87 ? -11.535 5.364 15.172 1.00 78.69 87 THR A CA 1
ATOM 672 C C . THR A 1 87 ? -10.287 6.244 15.025 1.00 78.69 87 THR A C 1
ATOM 674 O O . THR A 1 87 ? -9.503 6.046 14.105 1.00 78.69 87 THR A O 1
ATOM 677 N N . LYS A 1 88 ? -10.044 7.163 15.973 1.00 82.44 88 LYS A N 1
ATOM 678 C CA . LYS A 1 88 ? -8.900 8.094 15.935 1.00 82.44 88 LYS A CA 1
ATOM 679 C C . LYS A 1 88 ? -7.545 7.382 16.030 1.00 82.44 88 LYS A C 1
ATOM 681 O O . LYS A 1 88 ? -6.659 7.656 15.232 1.00 82.44 88 LYS A O 1
ATOM 686 N N . MET A 1 89 ? -7.402 6.449 16.974 1.00 83.25 89 MET A N 1
ATOM 687 C CA . MET A 1 89 ? -6.165 5.679 17.162 1.00 83.25 89 MET A CA 1
ATOM 688 C C . MET A 1 89 ? -5.913 4.731 15.986 1.00 83.25 89 MET A C 1
ATOM 690 O O . MET A 1 89 ? -4.776 4.575 15.552 1.00 83.25 89 MET A O 1
ATOM 694 N N . THR A 1 90 ? -6.968 4.125 15.436 1.00 83.69 90 THR A N 1
ATOM 695 C CA . THR A 1 90 ? -6.870 3.254 14.260 1.00 83.69 90 THR A CA 1
ATOM 696 C C . THR A 1 90 ? -6.471 4.032 13.006 1.00 83.69 90 THR A C 1
ATOM 698 O O . THR A 1 90 ? -5.600 3.567 12.276 1.00 83.69 90 THR A O 1
ATOM 701 N N . ILE A 1 91 ? -7.031 5.227 12.775 1.00 86.69 91 ILE A N 1
ATOM 702 C CA . ILE A 1 91 ? -6.585 6.106 11.679 1.00 86.69 91 ILE A CA 1
ATOM 703 C C . ILE A 1 91 ? -5.127 6.520 11.891 1.00 86.69 91 ILE A C 1
ATOM 705 O O . ILE A 1 91 ? -4.337 6.432 10.957 1.00 86.69 91 ILE A O 1
ATOM 709 N N . ALA A 1 92 ? -4.749 6.936 13.105 1.00 88.00 92 ALA A N 1
ATOM 710 C CA . ALA A 1 92 ? -3.371 7.321 13.406 1.00 88.00 92 ALA A CA 1
ATOM 711 C C . ALA A 1 92 ? -2.388 6.170 13.133 1.00 88.00 92 ALA A C 1
ATOM 713 O O . ALA A 1 92 ? -1.344 6.383 12.524 1.00 88.00 92 ALA A O 1
ATOM 714 N N . TYR A 1 93 ? -2.749 4.938 13.491 1.00 90.00 93 TYR A N 1
ATOM 715 C CA . TYR A 1 93 ? -1.946 3.754 13.193 1.00 90.00 93 TYR A CA 1
ATOM 716 C C . TYR A 1 93 ? -1.850 3.453 11.683 1.00 90.00 93 TYR A C 1
ATOM 718 O O . TYR A 1 93 ? -0.759 3.193 11.176 1.00 90.00 93 TYR A O 1
ATOM 726 N N . LEU A 1 94 ? -2.964 3.538 10.946 1.00 90.19 94 LEU A N 1
ATOM 727 C CA . LEU A 1 94 ? -2.998 3.315 9.492 1.00 90.19 94 LEU A CA 1
ATOM 728 C C . LEU A 1 94 ? -2.417 4.483 8.676 1.00 90.19 94 LEU A C 1
ATOM 730 O O . LEU A 1 94 ? -2.120 4.315 7.495 1.00 90.19 94 LEU A O 1
ATOM 734 N N . SER A 1 95 ? -2.204 5.649 9.288 1.00 91.25 95 SER A N 1
ATOM 735 C CA . SER A 1 95 ? -1.640 6.824 8.615 1.00 91.25 95 SER A CA 1
ATOM 736 C C . SER A 1 95 ? -0.230 6.583 8.066 1.00 91.25 95 SER A C 1
ATOM 738 O O . SER A 1 95 ? 0.129 7.137 7.030 1.00 91.25 95 SER A O 1
ATOM 740 N N . TYR A 1 96 ? 0.551 5.698 8.693 1.00 93.19 96 TYR A N 1
ATOM 741 C CA . TYR A 1 96 ? 1.852 5.309 8.157 1.00 93.19 96 TYR A CA 1
ATOM 742 C C . TYR A 1 96 ? 1.714 4.545 6.830 1.00 93.19 96 TYR A C 1
ATOM 744 O O . TYR A 1 96 ? 2.418 4.846 5.870 1.00 93.19 96 TYR A O 1
ATOM 752 N N . ALA A 1 97 ? 0.748 3.627 6.724 1.00 91.94 97 ALA A N 1
ATOM 753 C CA . ALA A 1 97 ? 0.451 2.934 5.470 1.00 91.94 97 ALA A CA 1
ATOM 754 C C . ALA A 1 97 ? -0.050 3.901 4.377 1.00 91.94 97 ALA A C 1
ATOM 756 O O . ALA A 1 97 ? 0.320 3.753 3.210 1.00 91.94 97 ALA A O 1
ATOM 757 N N . MET A 1 98 ? -0.821 4.927 4.759 1.00 90.50 98 MET A N 1
ATOM 758 C CA . MET A 1 98 ? -1.220 6.017 3.856 1.00 90.50 98 MET A CA 1
ATOM 759 C C . MET A 1 98 ? -0.013 6.786 3.324 1.00 90.50 98 MET A C 1
ATOM 761 O O . MET A 1 98 ? 0.096 7.013 2.118 1.00 90.50 98 MET A O 1
ATOM 765 N N . LEU A 1 99 ? 0.915 7.147 4.212 1.00 93.12 99 LEU A N 1
ATOM 766 C CA . LEU A 1 99 ? 2.150 7.826 3.840 1.00 93.12 99 LEU A CA 1
ATOM 767 C C . LEU A 1 99 ? 2.970 6.968 2.875 1.00 93.12 99 LEU A C 1
ATOM 769 O O . LEU A 1 99 ? 3.423 7.478 1.855 1.00 93.12 99 LEU A O 1
ATOM 773 N N . LEU A 1 100 ? 3.112 5.665 3.137 1.00 93.19 100 LEU A N 1
ATOM 774 C CA . LEU A 1 100 ? 3.815 4.751 2.233 1.00 93.19 100 LEU A CA 1
ATOM 775 C C . LEU A 1 100 ? 3.168 4.693 0.843 1.00 93.19 100 LEU A C 1
ATOM 777 O O . LEU A 1 100 ? 3.879 4.725 -0.160 1.00 93.19 100 LEU A O 1
ATOM 781 N N . CYS A 1 101 ? 1.836 4.659 0.761 1.00 92.50 101 CYS A N 1
ATOM 782 C CA . CYS A 1 101 ? 1.135 4.703 -0.525 1.00 92.50 101 CYS A CA 1
ATOM 783 C C . CYS A 1 101 ? 1.357 6.026 -1.261 1.00 92.50 101 CYS A C 1
ATOM 785 O O . CYS A 1 101 ? 1.561 6.028 -2.472 1.00 92.50 101 CYS A O 1
ATOM 787 N N . PHE A 1 102 ? 1.357 7.145 -0.539 1.00 92.25 102 PHE A N 1
ATOM 788 C CA . PHE A 1 102 ? 1.623 8.459 -1.118 1.00 92.25 102 PHE A CA 1
ATOM 789 C C . PHE A 1 102 ? 3.067 8.594 -1.617 1.00 92.25 102 PHE A C 1
ATOM 791 O O . PHE A 1 102 ? 3.306 9.071 -2.725 1.00 92.25 102 PHE A O 1
ATOM 798 N N . VAL A 1 103 ? 4.033 8.100 -0.842 1.00 93.19 103 VAL A N 1
ATOM 799 C CA . VAL A 1 103 ? 5.439 8.007 -1.255 1.00 93.19 103 VAL A CA 1
ATOM 800 C C . VAL A 1 103 ? 5.565 7.150 -2.512 1.00 93.19 103 VAL A C 1
ATOM 802 O O . VAL A 1 103 ? 6.242 7.549 -3.458 1.00 93.19 103 VAL A O 1
ATOM 805 N N . TRP A 1 104 ? 4.870 6.013 -2.574 1.00 93.12 104 TRP A N 1
ATOM 806 C CA . TRP A 1 104 ? 4.850 5.186 -3.778 1.00 93.12 104 TRP A CA 1
ATOM 807 C C . TRP A 1 104 ? 4.287 5.948 -4.988 1.00 93.12 104 TRP A C 1
ATOM 809 O O . TRP A 1 104 ? 4.898 5.902 -6.057 1.00 93.12 104 TRP A O 1
ATOM 819 N N . LEU A 1 105 ? 3.206 6.715 -4.813 1.00 92.88 105 LEU A N 1
ATOM 820 C CA . LEU A 1 105 ? 2.621 7.553 -5.866 1.00 92.88 105 LEU A CA 1
ATOM 821 C C . LEU A 1 105 ? 3.615 8.576 -6.409 1.00 92.88 105 LEU A C 1
ATOM 823 O O . LEU A 1 105 ? 3.775 8.662 -7.625 1.00 92.88 105 LEU A O 1
ATOM 827 N N . ILE A 1 106 ? 4.330 9.282 -5.533 1.00 91.94 106 ILE A N 1
ATOM 828 C CA . ILE A 1 106 ? 5.326 10.290 -5.930 1.00 91.94 106 ILE A CA 1
ATOM 829 C C . ILE A 1 106 ? 6.513 9.658 -6.657 1.00 91.94 106 ILE A C 1
ATOM 831 O O . ILE A 1 106 ? 7.005 10.218 -7.632 1.00 91.94 106 ILE A O 1
ATOM 835 N N . ILE A 1 107 ? 6.984 8.502 -6.192 1.00 90.19 107 ILE A N 1
ATOM 836 C CA . ILE A 1 107 ? 8.166 7.834 -6.752 1.00 90.19 107 ILE A CA 1
ATOM 837 C C . ILE A 1 107 ? 7.839 7.154 -8.089 1.00 90.19 107 ILE A C 1
ATOM 839 O O . ILE A 1 107 ? 8.683 7.073 -8.984 1.00 90.19 107 ILE A O 1
ATOM 843 N N . SER A 1 108 ? 6.606 6.675 -8.251 1.00 89.19 108 SER A N 1
ATOM 844 C CA . SER A 1 108 ? 6.186 5.914 -9.426 1.00 89.19 108 SER A CA 1
ATOM 845 C C . SER A 1 108 ? 6.398 6.596 -10.797 1.00 89.19 108 SER A C 1
ATOM 847 O O . SER A 1 108 ? 6.884 5.902 -11.691 1.00 89.19 108 SER A O 1
ATOM 849 N N . PRO A 1 109 ? 6.141 7.906 -11.024 1.00 87.75 109 PRO A N 1
ATOM 850 C CA . PRO A 1 109 ? 6.419 8.547 -12.313 1.00 87.75 109 PRO A CA 1
ATOM 851 C C . PRO A 1 109 ? 7.913 8.592 -12.656 1.00 87.75 109 PRO A C 1
ATOM 853 O O . PRO A 1 109 ? 8.275 8.464 -13.825 1.00 87.75 109 PRO A O 1
ATOM 856 N N . PHE A 1 110 ? 8.800 8.704 -11.661 1.00 85.31 110 PHE A N 1
ATOM 857 C CA . PHE A 1 110 ? 10.248 8.656 -11.899 1.00 85.31 110 PHE A CA 1
ATOM 858 C C . PHE A 1 110 ? 10.686 7.289 -12.431 1.00 85.31 110 PHE A C 1
ATOM 860 O O . PHE A 1 110 ? 11.600 7.211 -13.245 1.00 85.31 110 PHE A O 1
ATOM 867 N N . CYS A 1 111 ? 9.977 6.219 -12.060 1.00 82.62 111 CYS A N 1
ATOM 868 C CA . CYS A 1 111 ? 10.235 4.882 -12.593 1.00 82.62 111 CYS A CA 1
ATOM 869 C C . CYS A 1 111 ? 9.878 4.753 -14.086 1.00 82.62 111 CYS A C 1
ATOM 871 O O . CYS A 1 111 ? 10.468 3.916 -14.764 1.00 82.62 111 CYS A O 1
ATOM 873 N N . ILE A 1 112 ? 8.938 5.556 -14.611 1.00 79.69 112 ILE A N 1
ATOM 874 C CA . ILE A 1 112 ? 8.582 5.563 -16.046 1.00 79.69 112 ILE A CA 1
ATOM 875 C C . ILE A 1 112 ? 9.689 6.209 -16.879 1.00 79.69 112 ILE A C 1
ATOM 877 O O . ILE A 1 112 ? 9.979 5.757 -17.984 1.00 79.69 112 ILE A O 1
ATOM 881 N N . ARG A 1 113 ? 10.317 7.267 -16.353 1.00 72.44 113 ARG A N 1
ATOM 882 C CA . ARG A 1 113 ? 11.347 8.025 -17.077 1.00 72.44 113 ARG A CA 1
ATOM 883 C C . ARG A 1 113 ? 12.586 7.180 -17.402 1.00 72.44 113 ARG A C 1
ATOM 885 O O . ARG A 1 113 ? 13.291 7.488 -18.361 1.00 72.44 113 ARG A O 1
ATOM 892 N N . SER A 1 114 ? 12.804 6.093 -16.662 1.00 67.00 114 SER A N 1
ATOM 893 C CA . SER A 1 114 ? 13.955 5.213 -16.834 1.00 67.00 114 SER A CA 1
ATOM 894 C C . SER A 1 114 ? 13.908 4.429 -18.156 1.00 67.00 114 SER A C 1
ATOM 896 O O . SER A 1 114 ? 13.125 3.492 -18.350 1.00 67.00 114 SER A O 1
ATOM 898 N N . ARG A 1 115 ? 14.798 4.797 -19.088 1.00 53.94 115 ARG A N 1
ATOM 899 C CA . ARG A 1 115 ? 14.818 4.337 -20.494 1.00 53.94 115 ARG A CA 1
ATOM 900 C C . ARG A 1 115 ? 15.043 2.828 -20.669 1.00 53.94 115 ARG A C 1
ATOM 902 O O . ARG A 1 115 ? 14.657 2.268 -21.692 1.00 53.94 115 ARG A O 1
ATOM 909 N N . ARG A 1 116 ? 15.654 2.154 -19.686 1.00 57.41 116 ARG A N 1
ATOM 910 C CA . ARG A 1 116 ? 16.085 0.745 -19.802 1.00 57.41 116 ARG A CA 1
ATOM 911 C C . ARG A 1 116 ? 14.954 -0.270 -19.592 1.00 57.41 116 ARG A C 1
ATOM 913 O O . ARG A 1 116 ? 15.141 -1.444 -19.895 1.00 57.41 116 ARG A O 1
ATOM 920 N N . ASN A 1 117 ? 13.795 0.149 -19.065 1.00 62.47 117 ASN A N 1
ATOM 921 C CA . ASN A 1 117 ? 12.735 -0.775 -18.641 1.00 62.47 117 ASN A CA 1
ATOM 922 C C . ASN A 1 117 ? 11.320 -0.156 -18.668 1.00 62.47 117 ASN A C 1
ATOM 924 O O . ASN A 1 117 ? 10.538 -0.301 -17.725 1.00 62.47 117 ASN A O 1
ATOM 928 N N . ASN A 1 118 ? 10.988 0.536 -19.763 1.00 60.69 118 ASN A N 1
ATOM 929 C CA . ASN A 1 118 ? 9.783 1.370 -19.889 1.00 60.69 118 ASN A CA 1
ATOM 930 C C . ASN A 1 118 ? 8.463 0.618 -19.574 1.00 60.69 118 ASN A C 1
ATOM 932 O O . ASN A 1 118 ? 7.535 1.178 -18.998 1.00 60.69 118 ASN A O 1
ATOM 936 N N . ARG A 1 119 ? 8.381 -0.691 -19.868 1.00 70.94 119 ARG A N 1
ATOM 937 C CA . ARG A 1 119 ? 7.169 -1.495 -19.600 1.00 70.94 119 ARG A CA 1
ATOM 938 C C . ARG A 1 119 ? 6.970 -1.828 -18.118 1.00 70.94 119 ARG A C 1
ATOM 940 O O . ARG A 1 119 ? 5.833 -1.843 -17.658 1.00 70.94 119 ARG A O 1
ATOM 947 N N . GLU A 1 120 ? 8.033 -2.082 -17.351 1.00 73.88 120 GLU A N 1
ATOM 948 C CA . GLU A 1 120 ? 7.880 -2.415 -15.925 1.00 73.88 120 GLU A CA 1
ATOM 949 C C . GLU A 1 120 ? 7.608 -1.172 -15.068 1.00 73.88 120 GLU A C 1
ATOM 951 O O . GLU A 1 120 ? 6.784 -1.241 -14.156 1.00 73.88 120 GLU A O 1
ATOM 956 N N . GLY A 1 121 ? 8.258 -0.041 -15.372 1.00 78.44 121 GLY A N 1
ATOM 957 C CA . GLY A 1 121 ? 8.011 1.231 -14.681 1.00 78.44 121 GLY A CA 1
ATOM 958 C C . GLY A 1 121 ? 6.572 1.721 -14.867 1.00 78.44 121 GLY A C 1
ATOM 959 O O . GLY A 1 121 ? 5.924 2.139 -13.908 1.00 78.44 121 GLY A O 1
ATOM 960 N N . LEU A 1 122 ? 6.035 1.566 -16.079 1.00 83.12 122 LEU A N 1
ATOM 961 C CA . LEU A 1 122 ? 4.654 1.907 -16.419 1.00 83.12 122 LEU A CA 1
ATOM 962 C C . LEU A 1 122 ? 3.631 1.041 -15.662 1.00 83.12 122 LEU A C 1
ATOM 964 O O . LEU A 1 122 ? 2.670 1.573 -15.109 1.00 83.12 122 LEU A O 1
ATOM 968 N N . LEU A 1 123 ? 3.863 -0.271 -15.543 1.00 84.12 123 LEU A N 1
ATOM 969 C CA . LEU A 1 123 ? 3.006 -1.162 -14.744 1.00 84.12 123 LEU A CA 1
ATOM 970 C C . LEU A 1 123 ? 3.008 -0.803 -13.250 1.00 84.12 123 LEU A C 1
ATOM 972 O O . LEU A 1 123 ? 1.955 -0.819 -12.611 1.00 84.12 123 LEU A O 1
ATOM 976 N N . LEU A 1 124 ? 4.173 -0.450 -12.695 1.00 86.56 124 LEU A N 1
ATOM 977 C CA . LEU A 1 124 ? 4.287 -0.003 -11.302 1.00 86.56 124 LEU A CA 1
ATOM 978 C C . LEU A 1 124 ? 3.534 1.311 -11.059 1.00 86.56 124 LEU A C 1
ATOM 980 O O . LEU A 1 124 ? 2.904 1.465 -10.013 1.00 86.56 124 LEU A O 1
ATOM 984 N N . HIS A 1 125 ? 3.550 2.227 -12.027 1.00 89.12 125 HIS A N 1
ATOM 985 C CA . HIS A 1 125 ? 2.799 3.477 -11.946 1.00 89.12 125 HIS A CA 1
ATOM 986 C C . HIS A 1 125 ? 1.286 3.266 -11.991 1.00 89.12 125 HIS A C 1
ATOM 988 O O . HIS A 1 125 ? 0.579 3.781 -11.126 1.00 89.12 125 HIS A O 1
ATOM 994 N N . PHE A 1 126 ? 0.785 2.442 -12.916 1.00 89.31 126 PHE A N 1
ATOM 995 C CA . PHE A 1 126 ? -0.638 2.083 -12.935 1.00 89.31 126 PHE A CA 1
ATOM 996 C C . PHE A 1 126 ? -1.079 1.395 -11.638 1.00 89.31 126 PHE A C 1
ATOM 998 O O . PHE A 1 126 ? -2.152 1.700 -11.116 1.00 89.31 126 PHE A O 1
ATOM 1005 N N . GLY A 1 127 ? -0.235 0.523 -11.077 1.00 90.25 127 GLY A N 1
ATOM 1006 C CA . GLY A 1 127 ? -0.470 -0.079 -9.764 1.00 90.25 127 GLY A CA 1
ATOM 1007 C C . GLY A 1 127 ? -0.583 0.961 -8.649 1.00 90.25 127 GLY A C 1
ATOM 1008 O O . GLY A 1 127 ? -1.473 0.866 -7.805 1.00 90.25 127 GLY A O 1
ATOM 1009 N N . SER A 1 128 ? 0.272 1.984 -8.675 1.00 92.06 128 SER A N 1
ATOM 1010 C CA . SER A 1 128 ? 0.240 3.069 -7.696 1.00 92.06 128 SER A CA 1
ATOM 1011 C C . SER A 1 128 ? -1.024 3.927 -7.812 1.00 92.06 128 SER A C 1
ATOM 1013 O O . SER A 1 128 ? -1.683 4.169 -6.802 1.00 92.06 128 SER A O 1
ATOM 1015 N N . ILE A 1 129 ? -1.435 4.289 -9.034 1.00 92.38 129 ILE A N 1
ATOM 1016 C CA . ILE A 1 129 ? -2.702 5.000 -9.281 1.00 92.38 129 ILE A CA 1
ATOM 1017 C C . ILE A 1 129 ? -3.885 4.177 -8.757 1.00 92.38 129 ILE A C 1
ATOM 1019 O O . ILE A 1 129 ? -4.727 4.698 -8.024 1.00 92.38 129 ILE A O 1
ATOM 1023 N N . GLY A 1 130 ? -3.935 2.881 -9.084 1.00 92.38 130 GLY A N 1
ATOM 1024 C CA . GLY A 1 130 ? -4.983 1.983 -8.600 1.00 92.38 130 GLY A CA 1
ATOM 1025 C C . GLY A 1 130 ? -5.024 1.911 -7.072 1.00 92.38 130 GLY A C 1
ATOM 1026 O O . GLY A 1 130 ? -6.100 1.985 -6.478 1.00 92.38 130 GLY A O 1
ATOM 1027 N N . ALA A 1 131 ? -3.861 1.838 -6.420 1.00 91.88 131 ALA A N 1
ATOM 1028 C CA . ALA A 1 131 ? -3.770 1.805 -4.965 1.00 91.88 131 ALA A CA 1
ATOM 1029 C C . ALA A 1 131 ? -4.258 3.123 -4.344 1.00 91.88 131 ALA A C 1
ATOM 1031 O O . ALA A 1 131 ? -4.989 3.093 -3.353 1.00 91.88 131 ALA A O 1
ATOM 1032 N N . SER A 1 132 ? -3.927 4.270 -4.943 1.00 91.69 132 SER A N 1
ATOM 1033 C CA . SER A 1 132 ? -4.432 5.575 -4.505 1.00 91.69 132 SER A CA 1
ATOM 1034 C C . SER A 1 132 ? -5.949 5.683 -4.631 1.00 91.69 132 SER A C 1
ATOM 1036 O O . SER A 1 132 ? -6.595 6.141 -3.691 1.00 91.69 132 SER A O 1
ATOM 1038 N N . VAL A 1 133 ? -6.539 5.213 -5.734 1.00 93.44 133 VAL A N 1
ATOM 1039 C CA . VAL A 1 133 ? -8.003 5.193 -5.905 1.00 93.44 133 VAL A CA 1
ATOM 1040 C C . VAL A 1 133 ? -8.665 4.325 -4.835 1.00 93.44 133 VAL A C 1
ATOM 1042 O O . VAL A 1 133 ? -9.631 4.759 -4.208 1.00 93.44 133 VAL A O 1
ATOM 1045 N N . VAL A 1 134 ? -8.125 3.133 -4.566 1.00 93.56 134 VAL A N 1
ATOM 1046 C CA . VAL A 1 134 ? -8.646 2.253 -3.509 1.00 93.56 134 VAL A CA 1
ATOM 1047 C C . VAL A 1 134 ? -8.580 2.926 -2.139 1.00 93.56 134 VAL A C 1
ATOM 1049 O O . VAL A 1 134 ? -9.558 2.875 -1.394 1.00 93.56 134 VAL A O 1
ATOM 1052 N N . TRP A 1 135 ? -7.471 3.585 -1.804 1.00 90.25 135 TRP A N 1
ATOM 1053 C CA . TRP A 1 135 ? -7.337 4.289 -0.527 1.00 90.25 135 TRP A CA 1
ATOM 1054 C C . TRP A 1 135 ? -8.273 5.494 -0.405 1.00 90.25 135 TRP A C 1
ATOM 1056 O O . TRP A 1 135 ? -8.815 5.721 0.675 1.00 90.25 135 TRP A O 1
ATOM 1066 N N . LEU A 1 136 ? -8.519 6.229 -1.494 1.00 91.12 136 LEU A N 1
ATOM 1067 C CA . LEU A 1 136 ? -9.517 7.302 -1.518 1.00 91.12 136 LEU A CA 1
ATOM 1068 C C . LEU A 1 136 ? -10.925 6.754 -1.265 1.00 91.12 136 LEU A C 1
ATOM 1070 O O . LEU A 1 136 ? -11.635 7.274 -0.406 1.00 91.12 136 LEU A O 1
ATOM 1074 N N . ILE A 1 137 ? -11.309 5.673 -1.951 1.00 92.00 137 ILE A N 1
ATOM 1075 C CA . I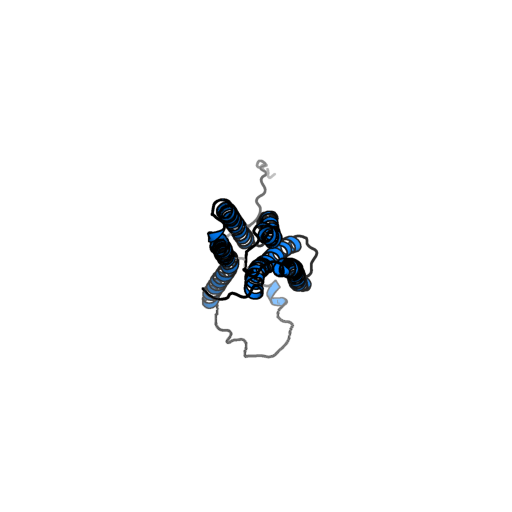LE A 1 137 ? -12.602 5.005 -1.739 1.00 92.00 137 ILE A CA 1
ATOM 1076 C C . ILE A 1 137 ? -12.709 4.508 -0.296 1.00 92.00 137 ILE A C 1
ATOM 1078 O O . ILE A 1 137 ? -13.727 4.726 0.357 1.00 92.00 137 ILE A O 1
ATOM 1082 N N . TRP A 1 138 ? -11.655 3.880 0.226 1.00 90.81 138 TRP A N 1
ATOM 1083 C CA . TRP A 1 138 ? -11.611 3.406 1.605 1.00 90.81 138 TRP A CA 1
ATOM 1084 C C . TRP A 1 138 ? -11.804 4.544 2.611 1.00 90.81 138 TRP A C 1
ATOM 1086 O O . TRP A 1 138 ? -12.622 4.422 3.521 1.00 90.81 138 TRP A O 1
ATOM 1096 N N . PHE A 1 139 ? -11.099 5.662 2.425 1.00 88.38 139 PHE A N 1
ATOM 1097 C CA . PHE A 1 139 ? -11.201 6.832 3.294 1.00 88.38 139 PHE A CA 1
ATOM 1098 C C . PHE A 1 139 ? -12.611 7.433 3.253 1.00 88.38 139 PHE A C 1
ATOM 1100 O O . PHE A 1 139 ? -13.201 7.691 4.300 1.00 88.38 139 PHE A O 1
ATOM 1107 N N . LEU A 1 140 ? -13.194 7.580 2.060 1.00 90.69 140 LEU A N 1
ATOM 1108 C CA . LEU A 1 140 ? -14.571 8.049 1.891 1.00 90.69 140 LEU A CA 1
ATOM 1109 C C . LEU A 1 140 ? -15.578 7.128 2.587 1.00 90.69 140 LEU A C 1
ATOM 1111 O O . LEU A 1 140 ? -16.417 7.603 3.352 1.00 90.69 140 LEU A O 1
ATOM 1115 N N . LEU A 1 141 ? -15.469 5.813 2.376 1.00 89.38 141 LEU A N 1
ATOM 1116 C CA . LEU A 1 141 ? -16.327 4.822 3.027 1.00 89.38 141 LEU A CA 1
ATOM 1117 C C . LEU A 1 141 ? -16.197 4.880 4.550 1.00 89.38 141 LEU A C 1
ATOM 1119 O O . LEU A 1 141 ? -17.200 4.773 5.250 1.00 89.38 141 LEU A O 1
ATOM 1123 N N . PHE A 1 142 ? -14.987 5.089 5.065 1.00 86.00 142 PHE A N 1
ATOM 1124 C CA . PHE A 1 142 ? -14.728 5.159 6.498 1.00 86.00 142 PHE A CA 1
ATOM 1125 C C . PHE A 1 142 ? -15.387 6.377 7.171 1.00 86.00 142 PHE A C 1
ATOM 1127 O O . PHE A 1 142 ? -15.807 6.278 8.322 1.00 86.00 142 PHE A O 1
ATOM 1134 N N . PHE A 1 143 ? -15.506 7.509 6.469 1.00 85.81 143 PHE A N 1
ATOM 1135 C CA . PHE A 1 143 ? -16.197 8.702 6.978 1.00 85.81 143 PHE A CA 1
ATOM 1136 C C . PHE A 1 143 ? -17.712 8.673 6.760 1.00 85.81 143 PHE A C 1
ATOM 1138 O O . PHE A 1 143 ? -18.455 9.196 7.590 1.00 85.81 143 PHE A O 1
ATOM 1145 N N . LEU A 1 144 ? -18.172 8.092 5.650 1.00 89.19 144 LEU A N 1
ATOM 1146 C CA . LEU A 1 144 ? -19.586 8.105 5.276 1.00 89.19 144 LEU A CA 1
ATOM 1147 C C . LEU A 1 144 ? -20.396 7.019 6.001 1.00 89.19 144 LEU A C 1
ATOM 1149 O O . LEU A 1 144 ? -21.585 7.203 6.269 1.00 89.19 144 LEU A O 1
ATOM 1153 N N . LEU A 1 145 ? -19.772 5.879 6.316 1.00 87.56 145 LEU A N 1
ATOM 1154 C CA . LEU A 1 145 ? -20.452 4.767 6.970 1.00 87.56 145 LEU A CA 1
ATOM 1155 C C . LEU A 1 145 ? -20.504 4.939 8.497 1.00 87.56 145 LEU A C 1
ATOM 1157 O O . LEU A 1 145 ? -19.539 5.379 9.121 1.00 87.56 145 LEU A O 1
ATOM 1161 N N . PRO A 1 146 ? -21.607 4.515 9.143 1.00 83.25 146 PRO A N 1
ATOM 1162 C CA . PRO A 1 146 ? -21.686 4.495 10.596 1.00 83.25 146 PRO A CA 1
ATOM 1163 C C . PRO A 1 146 ? -20.612 3.577 11.211 1.00 83.25 146 PRO A C 1
ATOM 1165 O O . PRO A 1 146 ? -20.337 2.515 10.642 1.00 83.25 146 PRO A O 1
ATOM 1168 N N . PRO A 1 147 ? -20.124 3.865 12.438 1.00 77.94 147 PRO A N 1
ATOM 1169 C CA . PRO A 1 147 ? -19.042 3.118 13.093 1.00 77.94 147 PRO A CA 1
ATOM 1170 C C . PRO A 1 147 ? -19.245 1.600 13.217 1.00 77.94 147 PRO A C 1
ATOM 1172 O O . PRO A 1 147 ? -18.283 0.858 13.405 1.00 77.94 147 PRO A O 1
ATOM 1175 N N . ARG A 1 148 ? -20.492 1.119 13.096 1.00 80.12 148 ARG A N 1
ATOM 1176 C CA . ARG A 1 148 ? -20.829 -0.314 13.091 1.00 80.12 148 ARG A CA 1
ATOM 1177 C C . ARG A 1 148 ? -20.214 -1.084 11.919 1.00 80.12 148 ARG A C 1
ATOM 1179 O O . ARG A 1 148 ? -20.054 -2.292 12.026 1.00 80.12 148 ARG A O 1
ATOM 1186 N N . TRP A 1 149 ? -19.894 -0.408 10.814 1.00 83.88 149 TRP A N 1
ATOM 1187 C CA . TRP A 1 149 ? -19.335 -1.036 9.612 1.00 83.88 149 TRP A CA 1
ATOM 1188 C C . TRP A 1 149 ? -17.812 -0.916 9.510 1.00 83.88 149 TRP A C 1
ATOM 1190 O O . TRP A 1 149 ? -17.237 -1.407 8.542 1.00 83.88 149 TRP A O 1
ATOM 1200 N N . ASN A 1 150 ? -17.141 -0.308 10.494 1.00 81.88 150 ASN A N 1
ATOM 1201 C CA . ASN A 1 150 ? -15.705 -0.018 10.419 1.00 81.88 150 ASN A CA 1
ATOM 1202 C C . ASN A 1 150 ? -14.852 -1.268 10.165 1.00 81.88 150 ASN A C 1
ATOM 1204 O O . ASN A 1 150 ? -13.900 -1.210 9.394 1.00 81.88 150 ASN A O 1
ATOM 1208 N N . GLU A 1 151 ? -15.206 -2.407 10.764 1.00 83.00 151 GLU A N 1
ATOM 1209 C CA . GLU A 1 151 ? -14.492 -3.673 10.550 1.00 83.00 151 GLU A CA 1
ATOM 1210 C C . GLU A 1 151 ? -14.564 -4.131 9.087 1.00 83.00 151 GLU A C 1
ATOM 1212 O O . GLU A 1 151 ? -13.546 -4.502 8.503 1.00 83.00 151 GLU A O 1
ATOM 1217 N N . PHE A 1 152 ? -15.743 -4.032 8.467 1.00 86.75 152 PHE A N 1
ATOM 1218 C CA . PHE A 1 152 ? -15.937 -4.376 7.059 1.00 86.75 152 PHE A CA 1
ATOM 1219 C C . PHE A 1 152 ? -15.183 -3.423 6.137 1.00 86.75 152 PHE A C 1
ATOM 1221 O O . PHE A 1 152 ? -14.543 -3.878 5.193 1.00 86.75 152 PHE A O 1
ATOM 1228 N N . VAL A 1 153 ? -15.207 -2.120 6.431 1.00 89.81 153 VAL A N 1
ATOM 1229 C CA . VAL A 1 153 ? -14.495 -1.107 5.640 1.00 89.81 153 VAL A CA 1
ATOM 1230 C C . VAL A 1 153 ? -12.984 -1.344 5.689 1.00 89.81 153 VAL A C 1
ATOM 1232 O O . VAL A 1 153 ? -12.331 -1.344 4.649 1.00 89.81 153 VAL A O 1
ATOM 1235 N N . ILE A 1 154 ? -12.417 -1.611 6.871 1.00 87.88 154 ILE A N 1
ATOM 1236 C CA . ILE A 1 154 ? -10.987 -1.924 7.041 1.00 87.88 154 ILE A CA 1
ATOM 1237 C C . ILE A 1 154 ? -10.596 -3.174 6.241 1.00 87.88 154 ILE A C 1
ATOM 1239 O O . ILE A 1 154 ? -9.615 -3.138 5.496 1.00 87.88 154 ILE A O 1
ATOM 1243 N N . CYS A 1 155 ? -11.374 -4.254 6.349 1.00 89.12 155 CYS A N 1
ATOM 1244 C CA . CYS A 1 155 ? -11.130 -5.481 5.590 1.00 89.12 155 CYS A CA 1
ATOM 1245 C C . CYS A 1 155 ? -11.254 -5.260 4.078 1.00 89.12 155 CYS A C 1
ATOM 1247 O O . CYS A 1 155 ? -10.407 -5.733 3.324 1.00 89.12 155 CYS A O 1
ATOM 1249 N N . PHE A 1 156 ? -12.270 -4.519 3.633 1.00 91.44 156 PHE A N 1
ATOM 1250 C CA . PHE A 1 156 ? -12.470 -4.196 2.222 1.00 91.44 156 PHE A CA 1
ATOM 1251 C C . PHE A 1 156 ? -11.278 -3.427 1.647 1.00 91.44 156 PHE A C 1
ATOM 1253 O O . PHE A 1 156 ? -10.765 -3.809 0.598 1.00 91.44 156 PHE A O 1
ATOM 1260 N N . GLY A 1 157 ? -10.785 -2.408 2.358 1.00 90.94 157 GLY A N 1
ATOM 1261 C CA . GLY A 1 157 ? -9.587 -1.672 1.945 1.00 90.94 157 GLY A CA 1
ATOM 1262 C C . GLY A 1 157 ? -8.364 -2.575 1.817 1.00 90.94 157 GLY A C 1
ATOM 1263 O O . GLY A 1 157 ? -7.644 -2.497 0.822 1.00 90.94 157 GLY A O 1
ATOM 1264 N N . LEU A 1 158 ? -8.168 -3.491 2.771 1.00 91.44 158 LEU A N 1
ATOM 1265 C CA . LEU A 1 158 ? -7.030 -4.412 2.755 1.00 91.44 158 LEU A CA 1
ATOM 1266 C C . LEU A 1 158 ? -7.109 -5.382 1.570 1.00 91.44 158 LEU A C 1
ATOM 1268 O O . LEU A 1 158 ? -6.123 -5.588 0.870 1.00 91.44 158 LEU A O 1
ATOM 1272 N N . VAL A 1 159 ? -8.283 -5.964 1.318 1.00 93.81 159 VAL A N 1
ATOM 1273 C CA . VAL A 1 159 ? -8.476 -6.894 0.197 1.00 93.81 159 VAL A CA 1
ATOM 1274 C C . VAL A 1 159 ? -8.332 -6.161 -1.134 1.00 93.81 159 VAL A C 1
ATOM 1276 O O . VAL A 1 159 ? -7.603 -6.624 -2.007 1.00 93.81 159 VAL A O 1
ATOM 1279 N N . ALA A 1 160 ? -8.958 -4.994 -1.283 1.00 92.81 160 ALA A N 1
ATOM 1280 C CA . ALA A 1 160 ? -8.877 -4.206 -2.507 1.00 92.81 160 ALA A CA 1
ATOM 1281 C C . ALA A 1 160 ? -7.429 -3.780 -2.809 1.00 92.81 160 ALA A C 1
ATOM 1283 O O . ALA A 1 160 ? -6.936 -3.991 -3.917 1.00 92.81 160 ALA A O 1
ATOM 1284 N N . THR A 1 161 ? -6.695 -3.269 -1.820 1.00 91.94 161 THR A N 1
ATOM 1285 C CA . THR A 1 161 ? -5.278 -2.907 -2.009 1.00 91.94 161 THR A CA 1
ATOM 1286 C C . THR A 1 161 ? -4.410 -4.122 -2.316 1.00 91.94 161 THR A C 1
ATOM 1288 O O . THR A 1 161 ? -3.582 -4.052 -3.224 1.00 91.94 161 THR A O 1
ATOM 1291 N N . ALA A 1 162 ? -4.636 -5.255 -1.646 1.00 92.12 162 ALA A N 1
ATOM 1292 C CA . ALA A 1 162 ? -3.944 -6.501 -1.950 1.00 92.12 162 ALA A CA 1
ATOM 1293 C C . ALA A 1 162 ? -4.191 -6.937 -3.400 1.00 92.12 162 ALA A C 1
ATOM 1295 O O . ALA A 1 162 ? -3.238 -7.274 -4.094 1.00 92.12 162 ALA A O 1
ATOM 1296 N N . THR A 1 163 ? -5.431 -6.872 -3.899 1.00 92.19 163 THR A N 1
ATOM 1297 C CA . THR A 1 163 ? -5.729 -7.227 -5.299 1.00 92.19 163 THR A CA 1
ATOM 1298 C C . THR A 1 163 ? -5.005 -6.324 -6.295 1.00 92.19 163 THR A C 1
ATOM 1300 O O . THR A 1 163 ? -4.401 -6.831 -7.239 1.00 92.19 163 THR A O 1
ATOM 1303 N N . VAL A 1 164 ? -4.971 -5.008 -6.057 1.00 91.81 164 VAL A N 1
ATOM 1304 C CA . VAL A 1 164 ? -4.231 -4.069 -6.915 1.00 91.81 164 VAL A CA 1
ATOM 1305 C C . VAL A 1 164 ? -2.734 -4.370 -6.896 1.00 91.81 164 VAL A C 1
ATOM 1307 O O . VAL A 1 164 ? -2.097 -4.414 -7.949 1.00 91.81 164 VAL A O 1
ATOM 1310 N N . ILE A 1 165 ? -2.169 -4.622 -5.715 1.00 89.00 165 ILE A N 1
ATOM 1311 C CA . ILE A 1 165 ? -0.751 -4.955 -5.561 1.00 89.00 165 ILE A CA 1
ATOM 1312 C C . ILE A 1 165 ? -0.422 -6.284 -6.242 1.00 89.00 165 ILE A C 1
ATOM 1314 O O . ILE A 1 165 ? 0.603 -6.380 -6.915 1.00 89.00 165 ILE A O 1
ATOM 1318 N N . LEU A 1 166 ? -1.281 -7.298 -6.118 1.00 88.38 166 LEU A N 1
ATOM 1319 C CA . LEU A 1 166 ? -1.115 -8.567 -6.823 1.00 88.38 166 LEU A CA 1
ATOM 1320 C C . LEU A 1 166 ? -1.064 -8.326 -8.332 1.00 88.38 166 LEU A C 1
ATOM 1322 O O . LEU A 1 166 ? -0.112 -8.751 -8.979 1.00 88.38 166 LEU A O 1
ATOM 1326 N N . VAL A 1 167 ? -2.007 -7.571 -8.892 1.00 85.75 167 VAL A N 1
ATOM 1327 C CA . VAL A 1 167 ? -1.977 -7.238 -10.323 1.00 85.75 167 VAL A CA 1
ATOM 1328 C C . VAL A 1 167 ? -0.680 -6.500 -10.684 1.00 85.75 167 VAL A C 1
ATOM 1330 O O . VAL A 1 167 ? 0.024 -6.915 -11.603 1.00 85.75 167 VAL A O 1
ATOM 1333 N N . ALA A 1 168 ? -0.285 -5.485 -9.912 1.00 81.56 168 ALA A N 1
ATOM 1334 C CA . ALA A 1 168 ? 0.927 -4.702 -10.169 1.00 81.56 168 ALA A CA 1
ATOM 1335 C C . ALA A 1 168 ? 2.229 -5.527 -10.087 1.00 81.56 168 ALA A C 1
ATOM 1337 O O . ALA A 1 168 ? 3.160 -5.306 -10.863 1.00 81.56 168 ALA A O 1
ATOM 1338 N N . VAL A 1 169 ? 2.315 -6.486 -9.159 1.00 78.06 169 VAL A N 1
ATOM 1339 C CA . VAL A 1 169 ? 3.522 -7.297 -8.913 1.00 78.06 169 VAL A CA 1
ATOM 1340 C C . VAL A 1 169 ? 3.600 -8.518 -9.829 1.00 78.06 169 VAL A C 1
ATOM 1342 O O . VAL A 1 169 ? 4.699 -8.888 -10.260 1.00 78.06 169 VAL A O 1
ATOM 1345 N N . TYR A 1 170 ? 2.471 -9.162 -10.129 1.00 79.12 170 TYR A N 1
ATOM 1346 C CA . TYR A 1 170 ? 2.449 -10.374 -10.950 1.00 79.12 170 TYR A CA 1
ATOM 1347 C C . TYR A 1 170 ? 2.590 -10.066 -12.438 1.00 79.12 170 TYR A C 1
ATOM 1349 O O . TYR A 1 170 ? 3.269 -10.819 -13.138 1.00 79.12 170 TYR A O 1
ATOM 1357 N N . GLN A 1 171 ? 2.060 -8.939 -12.916 1.00 74.62 171 GLN A N 1
ATOM 1358 C CA . GLN A 1 171 ? 2.136 -8.574 -14.331 1.00 74.62 171 GLN A CA 1
ATOM 1359 C C . GLN A 1 171 ? 3.571 -8.541 -14.899 1.00 74.62 171 GLN A C 1
ATOM 1361 O O . GLN A 1 171 ? 3.811 -9.203 -15.910 1.00 74.62 171 GLN A O 1
ATOM 1366 N N . PRO A 1 172 ? 4.574 -7.895 -14.262 1.00 69.31 172 PRO A N 1
ATOM 1367 C CA . PRO A 1 172 ? 5.945 -7.916 -14.778 1.00 69.31 172 PRO A CA 1
ATOM 1368 C C . PRO A 1 172 ? 6.596 -9.308 -14.709 1.00 69.31 172 PRO A C 1
ATOM 1370 O O . PRO A 1 172 ? 7.453 -9.628 -15.532 1.00 69.31 172 PRO A O 1
ATOM 1373 N N . LYS A 1 173 ? 6.212 -10.162 -13.748 1.00 73.56 173 LYS A N 1
ATOM 1374 C CA . LYS A 1 173 ? 6.744 -11.533 -13.644 1.00 73.56 173 LYS A CA 1
ATOM 1375 C C . LYS A 1 173 ? 6.196 -12.434 -14.748 1.00 73.56 173 LYS A C 1
ATOM 1377 O O . LYS A 1 173 ? 6.980 -13.111 -15.407 1.00 73.56 173 LYS A O 1
ATOM 1382 N N . VAL A 1 174 ? 4.882 -12.403 -14.961 1.00 75.62 174 VAL A N 1
ATOM 1383 C CA . VAL A 1 174 ? 4.204 -13.181 -16.006 1.00 75.62 174 VAL A CA 1
ATOM 1384 C C . VAL A 1 174 ? 4.661 -12.719 -17.385 1.00 75.62 174 VAL A C 1
ATOM 1386 O O . VAL A 1 174 ? 5.026 -13.551 -18.208 1.00 75.62 174 VAL A O 1
ATOM 1389 N N . TYR A 1 175 ? 4.761 -11.406 -17.609 1.00 70.75 175 TYR A N 1
ATOM 1390 C CA . TYR A 1 175 ? 5.272 -10.859 -18.864 1.00 70.75 175 TYR A CA 1
ATOM 1391 C C . TYR A 1 175 ? 6.689 -11.356 -19.180 1.00 70.75 175 TYR A C 1
ATOM 1393 O O . TYR A 1 175 ? 6.933 -11.855 -20.276 1.00 70.75 175 TYR A O 1
ATOM 1401 N N . ARG A 1 176 ? 7.622 -11.293 -18.217 1.00 73.06 176 ARG A N 1
ATOM 1402 C CA . ARG A 1 176 ? 8.983 -11.815 -18.431 1.00 73.06 176 ARG A CA 1
ATOM 1403 C C . ARG A 1 176 ? 8.994 -13.319 -18.687 1.00 73.06 176 ARG A C 1
ATOM 1405 O O . ARG A 1 176 ? 9.746 -13.774 -19.546 1.00 73.06 176 ARG A O 1
ATOM 1412 N N . LEU A 1 177 ? 8.165 -14.083 -17.979 1.00 77.50 177 LEU A N 1
ATOM 1413 C CA . LEU A 1 177 ? 8.066 -15.527 -18.180 1.00 77.50 177 LEU A CA 1
ATOM 1414 C C . LEU A 1 177 ? 7.555 -15.858 -19.587 1.00 77.50 177 LEU A C 1
ATOM 1416 O O . LEU A 1 177 ? 8.179 -16.655 -20.275 1.00 77.50 177 LEU A O 1
ATOM 1420 N N . ILE A 1 178 ? 6.501 -15.189 -20.053 1.00 78.50 178 ILE A N 1
ATOM 1421 C CA . ILE A 1 178 ? 5.954 -15.392 -21.402 1.00 78.50 178 ILE A CA 1
ATOM 1422 C C . ILE A 1 178 ? 6.970 -14.984 -22.473 1.00 78.50 178 ILE A C 1
ATOM 1424 O O . ILE A 1 178 ? 7.208 -15.746 -23.401 1.00 78.50 178 ILE A O 1
ATOM 1428 N N . VAL A 1 179 ? 7.616 -13.821 -22.338 1.00 76.75 179 VAL A N 1
ATOM 1429 C CA . VAL A 1 179 ? 8.614 -13.358 -23.321 1.00 76.75 179 VAL A CA 1
ATOM 1430 C C . VAL A 1 179 ? 9.827 -14.289 -23.369 1.00 76.75 179 VAL A C 1
ATOM 1432 O O . VAL A 1 179 ? 10.306 -14.612 -24.450 1.00 76.75 179 VAL A O 1
ATOM 1435 N N . SER A 1 180 ? 10.319 -14.750 -22.217 1.00 73.62 180 SER A N 1
ATOM 1436 C CA . SER A 1 180 ? 11.442 -15.699 -22.168 1.00 73.62 180 SER A CA 1
ATOM 1437 C C . SER A 1 180 ? 11.069 -17.097 -22.666 1.00 73.62 180 SER A C 1
ATOM 1439 O O . SER A 1 180 ? 11.906 -17.747 -23.287 1.00 73.62 180 SER A O 1
ATOM 1441 N N . ALA A 1 181 ? 9.833 -17.550 -22.447 1.00 75.62 181 ALA A N 1
ATOM 1442 C CA . ALA A 1 181 ? 9.315 -18.782 -23.035 1.00 75.62 181 ALA A CA 1
ATOM 1443 C C . ALA A 1 181 ? 9.201 -18.660 -24.563 1.00 75.62 181 ALA A C 1
ATOM 1445 O O . ALA A 1 181 ? 9.753 -19.491 -25.274 1.00 75.62 181 ALA A O 1
ATOM 1446 N N . ALA A 1 182 ? 8.610 -17.575 -25.072 1.00 72.25 182 ALA A N 1
ATOM 1447 C CA . ALA A 1 182 ? 8.495 -17.319 -26.508 1.00 72.25 182 ALA A CA 1
ATOM 1448 C C . ALA A 1 182 ? 9.868 -17.178 -27.195 1.00 72.25 182 ALA A C 1
ATOM 1450 O O . ALA A 1 182 ? 10.071 -17.688 -28.297 1.00 72.25 182 ALA A O 1
ATOM 1451 N N . ALA A 1 183 ? 10.838 -16.534 -26.530 1.00 67.62 183 ALA A N 1
ATOM 1452 C CA . ALA A 1 183 ? 12.217 -16.443 -27.009 1.00 67.62 183 ALA A CA 1
ATOM 1453 C C . ALA A 1 183 ? 12.924 -17.810 -27.021 1.00 67.62 183 ALA A C 1
ATOM 1455 O O . ALA A 1 183 ? 13.717 -18.080 -27.920 1.00 67.62 183 ALA A O 1
ATOM 1456 N N . ARG A 1 184 ? 12.627 -18.691 -26.055 1.00 64.38 184 ARG A N 1
ATOM 1457 C CA . ARG A 1 184 ? 13.120 -20.077 -26.056 1.00 64.38 184 ARG A CA 1
ATOM 1458 C C . ARG A 1 184 ? 12.504 -20.903 -27.179 1.00 64.38 184 ARG A C 1
ATOM 1460 O O . ARG A 1 184 ? 13.241 -21.641 -27.817 1.00 64.38 184 ARG A O 1
ATOM 1467 N N . GLU A 1 185 ? 11.214 -20.750 -27.459 1.00 61.31 185 GLU A N 1
ATOM 1468 C CA . GLU A 1 185 ? 10.557 -21.449 -28.572 1.00 61.31 185 GLU A CA 1
ATOM 1469 C C . GLU A 1 185 ? 11.144 -21.031 -29.928 1.00 61.31 185 GLU A C 1
ATOM 1471 O O . GLU A 1 185 ? 11.460 -21.891 -30.745 1.00 61.31 185 GLU A O 1
ATOM 1476 N N . HIS A 1 186 ? 11.419 -19.737 -30.137 1.00 54.22 186 HIS A N 1
ATOM 1477 C CA . HIS A 1 186 ? 12.110 -19.264 -31.347 1.00 54.22 186 HIS A CA 1
ATOM 1478 C C . HIS A 1 186 ? 13.594 -19.681 -31.383 1.00 54.22 186 HIS A C 1
ATOM 1480 O O . HIS A 1 186 ? 14.131 -19.964 -32.452 1.00 54.22 186 HIS A O 1
ATOM 1486 N N . GLY A 1 187 ? 14.260 -19.774 -30.226 1.00 50.97 187 GLY A N 1
ATOM 1487 C CA . GLY A 1 187 ? 15.638 -20.262 -30.108 1.00 50.97 187 GLY A CA 1
ATOM 1488 C C . GLY A 1 187 ? 15.792 -21.778 -30.291 1.00 50.97 187 GLY A C 1
ATOM 1489 O O . GLY A 1 187 ? 16.858 -22.229 -30.701 1.00 50.97 187 GLY A O 1
ATOM 1490 N N . GLN A 1 188 ? 14.745 -22.572 -30.041 1.00 45.38 188 GLN A N 1
ATOM 1491 C CA . GLN A 1 188 ? 14.752 -24.023 -30.269 1.00 45.38 188 GLN A CA 1
ATOM 1492 C C . GLN A 1 188 ? 14.526 -24.417 -31.734 1.00 45.38 188 GLN A C 1
ATOM 1494 O O . GLN A 1 188 ? 14.935 -25.509 -32.118 1.00 45.38 188 GLN A O 1
ATOM 1499 N N . VAL A 1 189 ? 13.985 -23.532 -32.580 1.00 47.47 189 VAL A N 1
ATOM 1500 C CA . VAL A 1 189 ? 13.986 -23.743 -34.044 1.00 47.47 189 VAL A CA 1
ATOM 1501 C C . VAL A 1 189 ? 15.388 -23.513 -34.642 1.00 47.47 189 VAL A C 1
ATOM 1503 O O . VAL A 1 189 ? 15.679 -23.984 -35.736 1.00 47.47 189 VAL A O 1
ATOM 1506 N N . SER A 1 190 ? 16.300 -22.873 -33.896 1.00 45.16 190 SER A N 1
ATOM 1507 C CA . SER A 1 190 ? 17.695 -22.626 -34.295 1.00 45.16 190 SER A CA 1
ATOM 1508 C C . SER A 1 190 ? 18.722 -23.434 -33.483 1.00 45.16 190 SER A C 1
ATOM 1510 O O . SER A 1 190 ? 19.874 -23.015 -33.353 1.00 45.16 190 SER A O 1
ATOM 1512 N N . MET A 1 191 ? 18.351 -24.597 -32.936 1.00 43.62 191 MET A N 1
ATOM 1513 C CA . MET A 1 191 ? 19.333 -25.560 -32.423 1.00 43.62 191 MET A CA 1
ATOM 1514 C C . MET A 1 191 ? 19.531 -26.701 -33.423 1.00 43.62 191 MET A C 1
ATOM 1516 O O . MET A 1 191 ? 18.982 -27.790 -33.276 1.00 43.62 191 MET A O 1
ATOM 1520 N N . GLN A 1 192 ? 20.377 -26.451 -34.426 1.00 44.03 192 GLN A N 1
ATOM 1521 C CA . GLN A 1 192 ? 21.161 -27.510 -35.065 1.00 44.03 192 GLN A CA 1
ATOM 1522 C C . GLN A 1 192 ? 21.942 -28.221 -33.938 1.00 44.03 192 GLN A C 1
ATOM 1524 O O . GLN A 1 192 ? 22.574 -27.536 -33.126 1.00 44.03 192 GLN A O 1
ATOM 1529 N N . PRO A 1 193 ? 21.872 -29.553 -33.795 1.00 40.66 193 PRO A N 1
ATOM 1530 C CA . PRO A 1 193 ? 22.344 -30.200 -32.586 1.00 40.66 193 PRO A CA 1
ATOM 1531 C C . PRO A 1 193 ? 23.873 -30.132 -32.512 1.00 40.66 193 PRO A C 1
ATOM 1533 O O . PRO A 1 193 ? 24.586 -30.394 -33.481 1.00 40.66 193 PRO A O 1
ATOM 1536 N N . VAL A 1 194 ? 24.360 -29.793 -31.321 1.00 47.03 194 VAL A N 1
ATOM 1537 C CA . VAL A 1 194 ? 25.767 -29.748 -30.902 1.00 47.03 194 VAL A CA 1
ATOM 1538 C C . VAL A 1 194 ? 26.343 -31.179 -30.848 1.00 47.03 194 VAL A C 1
ATOM 1540 O O . VAL A 1 194 ? 26.727 -31.666 -29.792 1.00 47.03 194 VAL A O 1
ATOM 1543 N N . ILE A 1 195 ? 26.382 -31.889 -31.984 1.00 41.50 195 ILE A N 1
ATOM 1544 C CA . ILE A 1 195 ? 27.019 -33.221 -32.144 1.00 41.50 195 ILE A CA 1
ATOM 1545 C C . ILE A 1 195 ? 28.363 -33.101 -32.891 1.00 41.50 195 ILE A C 1
ATOM 1547 O O . ILE A 1 195 ? 28.853 -34.047 -33.488 1.00 41.50 195 ILE A O 1
ATOM 1551 N N . PHE A 1 196 ? 29.011 -31.936 -32.839 1.00 43.78 196 PHE A N 1
ATOM 1552 C CA . PHE A 1 196 ? 30.420 -31.804 -33.241 1.00 43.78 196 PHE A CA 1
ATOM 1553 C C . PHE A 1 196 ? 31.347 -31.381 -32.094 1.00 43.78 196 PHE A C 1
ATOM 1555 O O . PHE A 1 196 ? 32.552 -31.276 -32.289 1.00 43.78 196 PHE A O 1
ATOM 1562 N N . ALA A 1 197 ? 30.832 -31.229 -30.868 1.00 41.19 197 ALA A N 1
ATOM 1563 C CA . ALA A 1 197 ? 31.652 -30.922 -29.690 1.00 41.19 197 ALA A CA 1
ATOM 1564 C C . ALA A 1 197 ? 32.284 -32.168 -29.031 1.00 41.19 197 ALA A C 1
ATOM 1566 O O . ALA A 1 197 ? 32.682 -32.129 -27.868 1.00 41.19 197 ALA A O 1
ATOM 1567 N N . SER A 1 198 ? 32.380 -33.282 -29.758 1.00 43.62 198 SER A N 1
ATOM 1568 C CA . SER A 1 198 ? 32.965 -34.537 -29.279 1.00 43.62 198 SER A CA 1
ATOM 1569 C C . SER A 1 198 ? 33.923 -35.150 -30.302 1.00 43.62 198 SER A C 1
ATOM 1571 O O . SER A 1 198 ? 33.868 -36.340 -30.586 1.00 43.62 198 SER A O 1
ATOM 1573 N N . ALA A 1 199 ? 34.853 -34.355 -30.830 1.00 37.88 199 ALA A N 1
ATOM 1574 C CA . ALA A 1 199 ? 36.134 -34.882 -31.288 1.00 37.88 199 ALA A CA 1
ATOM 1575 C C . ALA A 1 199 ? 37.213 -33.793 -31.275 1.00 37.88 199 ALA A C 1
ATOM 1577 O O . ALA A 1 199 ? 37.041 -32.718 -31.834 1.00 37.88 199 ALA A O 1
ATOM 1578 N N . SER A 1 200 ? 38.362 -34.150 -30.706 1.00 33.84 200 SER A N 1
ATOM 1579 C CA . SER A 1 200 ? 39.649 -33.461 -30.810 1.00 33.84 200 SER A CA 1
ATOM 1580 C C . SER A 1 200 ? 39.922 -32.327 -29.817 1.00 33.84 200 SER A C 1
ATOM 1582 O O . SER A 1 200 ? 39.940 -31.137 -30.118 1.00 33.84 200 SER A O 1
ATOM 1584 N N . SER A 1 201 ? 40.317 -32.755 -28.624 1.00 45.00 201 SER A N 1
ATOM 1585 C CA . SER A 1 201 ? 41.387 -32.132 -27.851 1.00 45.00 201 SER A CA 1
ATOM 1586 C C . SER A 1 201 ? 42.592 -31.762 -28.738 1.00 45.00 201 SER A C 1
ATOM 1588 O O . SER A 1 201 ? 43.357 -32.649 -29.110 1.00 45.00 201 SER A O 1
ATOM 1590 N N . ARG A 1 202 ? 42.793 -30.467 -29.056 1.00 34.66 202 ARG A N 1
ATOM 1591 C CA . ARG A 1 202 ? 44.120 -29.841 -29.297 1.00 34.66 202 ARG A CA 1
ATOM 1592 C C . ARG A 1 202 ? 44.055 -28.333 -29.620 1.00 34.66 202 ARG A C 1
ATOM 1594 O O . ARG A 1 202 ? 43.567 -27.938 -30.665 1.00 34.66 202 ARG A O 1
ATOM 1601 N N . SER A 1 203 ? 44.745 -27.569 -28.766 1.00 36.94 203 SER A N 1
ATOM 1602 C CA . SER A 1 203 ? 45.438 -26.282 -28.992 1.00 36.94 203 SER A CA 1
ATOM 1603 C C . SER A 1 203 ? 44.628 -24.966 -29.131 1.00 36.94 203 SER A C 1
ATOM 1605 O O . SER A 1 203 ? 43.665 -24.920 -29.887 1.00 36.94 203 SER A O 1
ATOM 1607 N N . PRO A 1 204 ? 45.035 -23.853 -28.469 1.00 42.75 204 PRO A N 1
ATOM 1608 C CA . PRO A 1 204 ? 44.209 -22.653 -28.283 1.00 42.75 204 PRO A CA 1
ATOM 1609 C C . PRO A 1 204 ? 44.525 -21.477 -29.237 1.00 42.75 204 PRO A C 1
ATOM 1611 O O . PRO A 1 204 ? 44.312 -20.330 -28.867 1.00 42.75 204 PRO A O 1
ATOM 1614 N N . ASN A 1 205 ? 45.042 -21.711 -30.450 1.00 42.91 205 ASN A N 1
ATOM 1615 C CA . ASN A 1 205 ? 45.532 -20.623 -31.327 1.00 42.91 205 ASN A CA 1
ATOM 1616 C C . ASN A 1 205 ? 44.801 -20.448 -32.676 1.00 42.91 205 ASN A C 1
ATOM 1618 O O . ASN A 1 205 ? 45.280 -19.701 -33.524 1.00 42.91 205 ASN A O 1
ATOM 1622 N N . LEU A 1 206 ? 43.645 -21.085 -32.898 1.00 46.19 206 LEU A N 1
ATOM 1623 C CA . LEU A 1 206 ? 42.956 -21.019 -34.201 1.00 46.19 206 LEU A CA 1
ATOM 1624 C C . LEU A 1 206 ? 41.859 -19.935 -34.306 1.00 46.19 206 LEU A C 1
ATOM 1626 O O . LEU A 1 206 ? 41.388 -19.666 -35.401 1.00 46.19 206 LEU A O 1
ATOM 1630 N N . SER A 1 207 ? 41.467 -19.268 -33.213 1.00 48.91 207 SER A N 1
ATOM 1631 C CA . SER A 1 207 ? 40.319 -18.338 -33.227 1.00 48.91 207 SER A CA 1
ATOM 1632 C C . SER A 1 207 ? 40.642 -16.900 -33.655 1.00 48.91 207 SER A C 1
ATOM 1634 O O . SER A 1 207 ? 39.725 -16.105 -33.823 1.00 48.91 207 SER A O 1
ATOM 1636 N N . ILE A 1 208 ? 41.921 -16.538 -33.814 1.00 46.50 208 ILE A N 1
ATOM 1637 C CA . ILE A 1 208 ? 42.331 -15.178 -34.227 1.00 46.50 208 ILE A CA 1
ATOM 1638 C C . ILE A 1 208 ? 42.499 -15.080 -35.752 1.00 46.50 208 ILE A C 1
ATOM 1640 O O . ILE A 1 208 ? 42.297 -14.017 -36.331 1.00 46.50 208 ILE A O 1
ATOM 1644 N N . TYR A 1 209 ? 42.820 -16.185 -36.431 1.00 40.25 209 TYR A N 1
ATOM 1645 C CA . TYR A 1 209 ? 43.015 -16.173 -37.886 1.00 40.25 209 TYR A CA 1
ATOM 1646 C C . TYR A 1 209 ? 41.697 -16.202 -38.675 1.00 40.25 209 TYR A C 1
ATOM 1648 O O . TYR A 1 209 ? 41.650 -15.740 -39.813 1.00 40.25 209 TYR A O 1
ATOM 1656 N N . GLU A 1 210 ? 40.608 -16.679 -38.069 1.00 44.59 210 GLU A N 1
ATOM 1657 C CA . GLU A 1 210 ? 39.309 -16.796 -38.742 1.00 44.59 210 GLU A CA 1
ATOM 1658 C C . GLU A 1 210 ? 38.515 -15.472 -38.753 1.00 44.59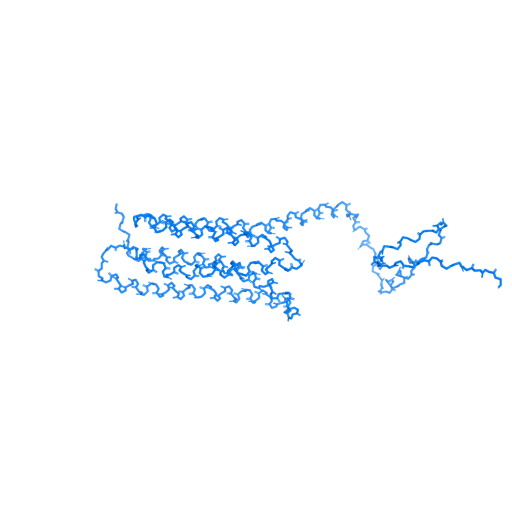 210 GLU A C 1
ATOM 1660 O O . GLU A 1 210 ? 37.655 -15.275 -39.607 1.00 44.59 210 GLU A O 1
ATOM 1665 N N . SER A 1 211 ? 38.866 -14.498 -37.898 1.00 49.97 211 SER A N 1
ATOM 1666 C CA . SER A 1 211 ? 38.237 -13.164 -37.896 1.00 49.97 211 SER A CA 1
ATOM 1667 C C . SER A 1 211 ? 38.822 -12.188 -38.922 1.00 49.97 211 SER A C 1
ATOM 1669 O O . SER A 1 211 ? 38.277 -11.102 -39.101 1.00 49.97 211 SER A O 1
ATOM 1671 N N . ILE A 1 212 ? 39.927 -12.541 -39.587 1.00 44.50 212 ILE A N 1
ATOM 1672 C CA . ILE A 1 212 ? 40.562 -11.689 -40.609 1.00 44.50 212 ILE A CA 1
ATOM 1673 C C . ILE A 1 212 ? 40.084 -12.065 -42.023 1.00 44.50 212 ILE A C 1
ATOM 1675 O O . ILE A 1 212 ? 40.143 -11.238 -42.929 1.00 44.50 212 ILE A O 1
ATOM 1679 N N . ASN A 1 213 ? 39.534 -13.270 -42.223 1.00 44.50 213 ASN A N 1
ATOM 1680 C CA . ASN A 1 213 ? 39.281 -13.799 -43.567 1.00 44.50 213 ASN A CA 1
ATOM 1681 C C . ASN A 1 213 ? 37.827 -13.688 -44.070 1.00 44.50 213 ASN A C 1
ATOM 1683 O O . ASN A 1 213 ? 37.529 -14.169 -45.158 1.00 44.50 213 ASN A O 1
ATOM 1687 N N . HIS A 1 214 ? 36.924 -13.032 -43.330 1.00 46.47 214 HIS A N 1
ATOM 1688 C CA . HIS A 1 214 ? 35.524 -12.841 -43.753 1.00 46.47 214 HIS A CA 1
ATOM 1689 C C . HIS A 1 214 ? 35.195 -11.453 -44.337 1.00 46.47 214 HIS A C 1
ATOM 1691 O O . HIS A 1 214 ? 34.030 -11.142 -44.564 1.00 46.47 214 HIS A O 1
ATOM 1697 N N . GLY A 1 215 ? 36.205 -10.627 -44.631 1.00 40.09 215 GLY A N 1
ATOM 1698 C CA . GLY A 1 215 ? 36.027 -9.263 -45.150 1.00 40.09 215 GLY A CA 1
ATOM 1699 C C . GLY A 1 215 ? 36.235 -9.062 -46.656 1.00 40.09 215 GLY A C 1
ATOM 1700 O O . GLY A 1 215 ? 36.299 -7.913 -47.085 1.00 40.09 215 GLY A O 1
ATOM 1701 N N . TYR A 1 216 ? 36.391 -10.112 -47.469 1.00 38.22 216 TYR A N 1
ATOM 1702 C CA . TYR A 1 216 ? 36.630 -9.935 -48.907 1.00 38.22 216 TYR A CA 1
ATOM 1703 C C . TYR A 1 216 ? 35.993 -11.050 -49.741 1.00 38.22 216 TYR A C 1
ATOM 1705 O O . TYR A 1 216 ? 36.575 -12.114 -49.932 1.00 38.22 216 TYR A O 1
ATOM 1713 N N . ASN A 1 217 ? 34.789 -10.790 -50.253 1.00 39.38 217 ASN A N 1
ATOM 1714 C CA . ASN A 1 217 ? 34.229 -11.525 -51.382 1.00 39.38 217 ASN A CA 1
ATOM 1715 C C . ASN A 1 217 ? 33.989 -10.515 -52.517 1.00 39.38 217 ASN A C 1
ATOM 1717 O O . ASN A 1 217 ? 33.044 -9.730 -52.422 1.00 39.38 217 ASN A O 1
ATOM 1721 N N . PRO A 1 218 ? 34.859 -10.445 -53.541 1.00 45.47 218 PRO A N 1
ATOM 1722 C CA . PRO A 1 218 ? 34.644 -9.573 -54.678 1.00 45.47 218 PRO A CA 1
ATOM 1723 C C . PRO A 1 218 ? 33.735 -10.316 -55.653 1.00 45.47 218 PRO A C 1
ATOM 1725 O O . PRO A 1 218 ? 34.224 -11.038 -56.520 1.00 45.47 218 PRO A O 1
ATOM 1728 N N . ASP A 1 219 ? 32.421 -10.148 -55.519 1.00 37.25 219 ASP A N 1
ATOM 1729 C CA . ASP A 1 219 ? 31.533 -10.492 -56.622 1.00 37.25 219 ASP A CA 1
ATOM 1730 C C . ASP A 1 219 ? 30.706 -9.296 -57.073 1.00 37.25 219 ASP A C 1
ATOM 1732 O O . ASP A 1 219 ? 30.354 -8.390 -56.314 1.00 37.25 219 ASP A O 1
ATOM 1736 N N . LYS A 1 220 ? 30.570 -9.263 -58.388 1.00 48.03 220 LYS A N 1
ATOM 1737 C CA . LYS A 1 220 ? 30.245 -8.123 -59.222 1.00 48.03 220 LYS A CA 1
ATOM 1738 C C . LYS A 1 220 ? 28.785 -7.754 -59.022 1.00 48.03 220 LYS A C 1
ATOM 1740 O O . LYS A 1 220 ? 27.918 -8.528 -59.387 1.00 48.03 220 LYS A O 1
ATOM 1745 N N . ASP A 1 221 ? 28.558 -6.601 -58.409 1.00 44.59 221 ASP A N 1
ATOM 1746 C CA . ASP A 1 221 ? 27.564 -5.588 -58.781 1.00 44.59 221 ASP A CA 1
ATOM 1747 C C . ASP A 1 221 ? 27.471 -4.600 -57.611 1.00 44.59 221 ASP A C 1
ATOM 1749 O O . ASP A 1 221 ? 27.006 -4.905 -56.515 1.00 44.59 221 ASP A O 1
ATOM 1753 N N . GLY A 1 222 ? 28.048 -3.417 -57.820 1.00 44.16 222 GLY A N 1
ATOM 1754 C CA . GLY A 1 222 ? 28.308 -2.444 -56.767 1.00 44.16 222 GLY A CA 1
ATOM 1755 C C . GLY A 1 222 ? 27.044 -1.780 -56.232 1.00 44.16 222 GLY A C 1
ATOM 1756 O O . GLY A 1 222 ? 26.583 -0.801 -56.808 1.00 44.16 222 GLY A O 1
ATOM 1757 N N . TYR A 1 223 ? 26.572 -2.242 -55.074 1.00 34.12 223 TYR A N 1
ATOM 1758 C CA . TYR A 1 223 ? 25.754 -1.453 -54.154 1.00 34.12 223 TYR A CA 1
ATOM 1759 C C . TYR A 1 223 ? 26.186 -1.734 -52.711 1.00 34.12 223 TYR A C 1
ATOM 1761 O O . TYR A 1 223 ? 25.894 -2.786 -52.148 1.00 34.12 223 TYR A O 1
ATOM 1769 N N . ILE A 1 224 ? 26.889 -0.773 -52.108 1.00 40.53 224 ILE A N 1
ATOM 1770 C CA . ILE A 1 224 ? 27.094 -0.727 -50.660 1.00 40.53 224 ILE A CA 1
ATOM 1771 C C . ILE A 1 224 ? 25.807 -0.157 -50.064 1.00 40.53 224 ILE A C 1
ATOM 1773 O O . ILE A 1 224 ? 25.458 0.997 -50.310 1.00 40.53 224 ILE A O 1
ATOM 1777 N N . VAL A 1 225 ? 25.077 -0.977 -49.311 1.00 41.28 225 VAL A N 1
ATOM 1778 C CA . VAL A 1 225 ? 23.984 -0.496 -48.463 1.00 41.28 225 VAL A CA 1
ATOM 1779 C C . VAL A 1 225 ? 24.609 -0.060 -47.142 1.00 41.28 225 VAL A C 1
ATOM 1781 O O . VAL A 1 225 ? 24.740 -0.855 -46.213 1.00 41.28 225 VAL A O 1
ATOM 1784 N N . ASP A 1 226 ? 25.023 1.204 -47.077 1.00 37.59 226 ASP A N 1
ATOM 1785 C CA . ASP A 1 226 ? 25.393 1.850 -45.820 1.00 37.59 226 ASP A CA 1
ATOM 1786 C C . ASP A 1 226 ? 24.119 2.070 -44.995 1.00 37.59 226 ASP A C 1
ATOM 1788 O O . ASP A 1 226 ? 23.357 3.018 -45.188 1.00 37.59 226 ASP A O 1
ATOM 1792 N N . VAL A 1 227 ? 23.855 1.147 -44.071 1.00 45.25 227 VAL A N 1
ATOM 1793 C CA . VAL A 1 227 ? 22.880 1.355 -43.001 1.00 45.25 227 VAL A CA 1
ATOM 1794 C C . VAL A 1 227 ? 23.570 2.233 -41.956 1.00 45.25 227 VAL A C 1
ATOM 1796 O O . VAL A 1 227 ? 24.563 1.802 -41.381 1.00 45.25 227 VAL A O 1
ATOM 1799 N N . PHE A 1 228 ? 23.015 3.426 -41.714 1.00 39.28 228 PHE A N 1
ATOM 1800 C CA . PHE A 1 228 ? 23.415 4.479 -40.756 1.00 39.28 228 PHE A CA 1
ATOM 1801 C C . PHE A 1 228 ? 24.213 5.670 -41.314 1.00 39.28 228 PHE A C 1
ATOM 1803 O O . PHE A 1 228 ? 25.407 5.800 -41.054 1.00 39.28 228 PHE A O 1
ATOM 1810 N N . ARG A 1 229 ? 23.500 6.648 -41.895 1.00 36.34 229 ARG A N 1
ATOM 1811 C CA . ARG A 1 229 ? 23.682 8.067 -41.529 1.00 36.34 229 ARG A CA 1
ATOM 1812 C C . ARG A 1 229 ? 22.469 8.913 -41.941 1.00 36.34 229 ARG A C 1
ATOM 1814 O O . ARG A 1 229 ? 22.371 9.343 -43.083 1.00 36.34 229 ARG A O 1
ATOM 1821 N N . ASP A 1 230 ? 21.561 9.158 -40.999 1.00 38.34 230 ASP A N 1
ATOM 1822 C CA . ASP A 1 230 ? 20.716 10.355 -41.042 1.00 38.34 230 ASP A CA 1
ATOM 1823 C C . ASP A 1 230 ? 21.602 11.527 -40.609 1.00 38.34 230 ASP A C 1
ATOM 1825 O O . ASP A 1 230 ? 21.858 11.686 -39.418 1.00 38.34 230 ASP A O 1
ATOM 1829 N N . GLU A 1 231 ? 22.099 12.319 -41.559 1.00 39.50 231 GLU A N 1
ATOM 1830 C CA . GLU A 1 231 ? 22.387 13.731 -41.304 1.00 39.50 231 GLU A CA 1
ATOM 1831 C C . GLU A 1 231 ? 21.853 14.579 -42.460 1.00 39.50 231 GLU A C 1
ATOM 1833 O O . GLU A 1 231 ? 22.259 14.498 -43.619 1.00 39.50 231 GLU A O 1
ATOM 1838 N N . GLU A 1 232 ? 20.860 15.360 -42.071 1.00 42.81 232 GLU A N 1
ATOM 1839 C CA . GLU A 1 232 ? 20.207 16.463 -42.736 1.00 42.81 232 GLU A CA 1
ATOM 1840 C C . GLU A 1 232 ? 21.226 17.563 -43.081 1.00 42.81 232 GLU A C 1
ATOM 1842 O O . GLU A 1 232 ? 21.478 18.435 -42.265 1.00 42.81 232 GLU A O 1
ATOM 1847 N N . GLU A 1 233 ? 21.806 17.566 -44.287 1.00 34.84 233 GLU A N 1
ATOM 1848 C CA . GLU A 1 233 ? 22.288 18.810 -44.906 1.00 34.84 233 GLU A CA 1
ATOM 1849 C C . GLU A 1 233 ? 22.456 18.664 -46.428 1.00 34.84 233 GLU A C 1
ATOM 1851 O O . GLU A 1 233 ? 23.265 17.890 -46.936 1.00 34.84 233 GLU A O 1
ATOM 1856 N N . SER A 1 234 ? 21.674 19.433 -47.184 1.00 41.72 234 SER A N 1
ATOM 1857 C CA . SER A 1 234 ? 21.856 19.606 -48.628 1.00 41.72 234 SER A CA 1
ATOM 1858 C C . SER A 1 234 ? 23.046 20.529 -48.895 1.00 41.72 234 SER A C 1
ATOM 1860 O O . SER A 1 234 ? 23.069 21.651 -48.385 1.00 41.72 234 SER A O 1
ATOM 1862 N N . PRO A 1 235 ? 23.974 20.146 -49.793 1.00 37.19 235 PRO A N 1
ATOM 1863 C CA . PRO A 1 235 ? 24.369 21.125 -50.797 1.00 37.19 235 PRO A CA 1
ATOM 1864 C C . PRO A 1 235 ? 24.532 20.553 -52.216 1.00 37.19 235 PRO A C 1
ATOM 1866 O O . PRO A 1 235 ? 25.160 19.532 -52.470 1.00 37.19 235 PRO A O 1
ATOM 1869 N N . ARG A 1 236 ? 23.969 21.334 -53.143 1.00 40.31 236 ARG A N 1
ATOM 1870 C CA . ARG A 1 236 ? 24.126 21.406 -54.608 1.00 40.31 236 ARG A CA 1
ATOM 1871 C C . ARG A 1 236 ? 25.299 20.633 -55.259 1.00 40.31 236 ARG A C 1
ATOM 1873 O O . ARG A 1 236 ? 26.441 20.770 -54.825 1.00 40.31 236 ARG A O 1
ATOM 1880 N N . PRO A 1 237 ? 25.074 20.003 -56.432 1.00 36.53 237 PRO A N 1
ATOM 1881 C CA . PRO A 1 237 ? 26.136 19.361 -57.202 1.00 36.53 237 PRO A CA 1
ATOM 1882 C C . PRO A 1 237 ? 27.099 20.396 -57.811 1.00 36.53 237 PRO A C 1
ATOM 1884 O O . PRO A 1 237 ? 26.709 21.223 -58.640 1.00 36.53 237 PRO A O 1
ATOM 1887 N N . ARG A 1 238 ? 28.385 20.328 -57.445 1.00 41.78 238 ARG A N 1
ATOM 1888 C CA . ARG A 1 238 ? 29.474 20.934 -58.229 1.00 41.78 238 ARG A CA 1
ATOM 1889 C C . ARG A 1 238 ? 29.789 20.014 -59.406 1.00 41.78 238 ARG A C 1
ATOM 1891 O O . ARG A 1 238 ? 30.175 18.867 -59.209 1.00 41.78 238 ARG A O 1
ATOM 1898 N N . LYS A 1 239 ? 29.658 20.533 -60.628 1.00 41.78 239 LYS A N 1
ATOM 1899 C CA . LYS A 1 239 ? 30.190 19.889 -61.836 1.00 41.78 239 LYS A CA 1
ATOM 1900 C C . LYS A 1 239 ? 31.717 19.818 -61.730 1.00 41.78 239 LYS A C 1
ATOM 1902 O O . LYS A 1 239 ? 32.360 20.859 -61.629 1.00 41.78 239 LYS A O 1
ATOM 1907 N N . MET A 1 240 ? 32.285 18.614 -61.782 1.00 36.78 240 MET A N 1
ATOM 1908 C CA . MET A 1 240 ? 33.694 18.423 -62.127 1.00 36.78 240 MET A CA 1
ATOM 1909 C C . MET A 1 240 ? 33.829 18.552 -63.646 1.00 36.78 240 MET A C 1
ATOM 1911 O O . MET A 1 240 ? 33.382 17.691 -64.400 1.00 36.78 240 MET A O 1
ATOM 1915 N N . THR A 1 241 ? 34.404 19.661 -64.098 1.00 43.09 241 THR A N 1
ATOM 1916 C CA . THR A 1 241 ? 34.980 19.785 -65.438 1.00 43.09 241 THR A CA 1
ATOM 1917 C C . THR A 1 241 ? 36.307 19.036 -65.462 1.00 43.09 241 THR A C 1
ATOM 1919 O O . THR A 1 241 ? 37.232 19.407 -64.746 1.00 43.09 241 THR A O 1
ATOM 1922 N N . HIS A 1 242 ? 36.384 17.990 -66.282 1.00 37.69 242 HIS A N 1
ATOM 1923 C CA . HIS A 1 242 ? 37.648 17.459 -66.775 1.00 37.69 242 HIS A CA 1
ATOM 1924 C C . HIS A 1 242 ? 38.155 18.370 -67.894 1.00 37.69 242 HIS A C 1
ATOM 1926 O O . HIS A 1 242 ? 37.470 18.502 -68.910 1.00 37.69 242 HIS A O 1
ATOM 1932 N N . LEU A 1 243 ? 39.324 18.975 -67.683 1.00 35.34 243 LEU A N 1
ATOM 1933 C CA . LEU A 1 243 ? 40.381 19.234 -68.670 1.00 35.34 243 LEU A CA 1
ATOM 1934 C C . LEU A 1 243 ? 41.620 19.754 -67.939 1.00 35.34 243 LEU A C 1
ATOM 1936 O O . LEU A 1 243 ? 41.477 20.742 -67.185 1.00 35.34 243 LEU A O 1
#